Protein AF-A0A1E8PKR7-F1 (afdb_monomer)

Mean predicted aligned error: 8.41 Å

pLDDT: mean 84.08, std 18.9, range [25.75, 97.81]

Nearest PDB structures (foldseek):
  1yqf-assembly1_C  TM=2.299E-01  e=1.344E+00  Leishmania major
  5t5f-assembly1_A  TM=3.262E-01  e=6.524E+00  Neisseria meningitidis
  2ypv-assembly1_A  TM=3.226E-01  e=6.903E+00  Neisseria meningitidis MC58

Structure (mmCIF, N/CA/C/O backbone):
data_AF-A0A1E8PKR7-F1
#
_entry.id   AF-A0A1E8PKR7-F1
#
loop_
_atom_site.group_PDB
_atom_site.id
_atom_site.type_symbol
_atom_site.label_atom_id
_atom_site.label_alt_id
_atom_site.label_comp_id
_atom_site.label_asym_id
_atom_site.label_entity_id
_atom_site.label_seq_id
_atom_site.pdbx_PDB_ins_code
_atom_site.Cartn_x
_atom_site.Cartn_y
_atom_site.Cartn_z
_atom_site.occupancy
_atom_site.B_iso_or_equiv
_atom_site.auth_seq_id
_atom_site.auth_comp_id
_atom_site.auth_asym_id
_atom_site.auth_atom_id
_atom_site.pdbx_PDB_model_num
ATOM 1 N N . MET A 1 1 ? -22.216 -18.575 -2.509 1.00 33.34 1 MET A N 1
ATOM 2 C CA . MET A 1 1 ? -21.641 -17.337 -3.081 1.00 33.34 1 MET A CA 1
ATOM 3 C C . MET A 1 1 ? -22.531 -16.177 -2.663 1.00 33.34 1 MET A C 1
ATOM 5 O O . MET A 1 1 ? -23.640 -16.080 -3.161 1.00 33.34 1 MET A O 1
ATOM 9 N N . GLN A 1 2 ? -22.113 -15.391 -1.672 1.00 25.75 2 GLN A N 1
ATOM 10 C CA . GLN A 1 2 ? -22.867 -14.235 -1.169 1.00 25.75 2 GLN A CA 1
ATOM 11 C C . GLN A 1 2 ? -22.397 -12.970 -1.914 1.00 25.75 2 GLN A C 1
ATOM 13 O O . GLN A 1 2 ? -21.185 -12.808 -2.089 1.00 25.75 2 GLN A O 1
ATOM 18 N N . PRO A 1 3 ? -23.307 -12.106 -2.397 1.00 26.73 3 PRO A N 1
ATOM 19 C CA . PRO A 1 3 ? -22.949 -10.928 -3.177 1.00 26.73 3 PRO A CA 1
ATOM 20 C C . PRO A 1 3 ? -22.400 -9.807 -2.280 1.00 26.73 3 PRO A C 1
ATOM 22 O O . PRO A 1 3 ? -22.956 -9.485 -1.235 1.00 26.73 3 PRO A O 1
ATOM 25 N N . PHE A 1 4 ? -21.288 -9.212 -2.714 1.00 30.20 4 PHE A N 1
ATOM 26 C CA . PHE A 1 4 ? -20.629 -8.063 -2.093 1.00 30.20 4 PHE A CA 1
ATOM 27 C C . PHE A 1 4 ? -21.479 -6.796 -2.296 1.00 30.20 4 PHE A C 1
ATOM 29 O O . PHE A 1 4 ? -21.563 -6.276 -3.408 1.00 30.20 4 PHE A O 1
ATOM 36 N N . THR A 1 5 ? -22.080 -6.262 -1.236 1.00 25.88 5 THR A N 1
ATOM 37 C CA . THR A 1 5 ? -22.678 -4.919 -1.241 1.00 25.88 5 THR A CA 1
ATOM 38 C C . THR A 1 5 ? -21.630 -3.891 -0.820 1.00 25.88 5 THR A C 1
ATOM 40 O O . THR A 1 5 ? -21.142 -3.881 0.308 1.00 25.88 5 THR A O 1
ATOM 43 N N . ALA A 1 6 ? -21.245 -3.034 -1.766 1.00 31.31 6 ALA A N 1
ATOM 44 C CA . ALA A 1 6 ? -20.288 -1.957 -1.562 1.00 31.31 6 ALA A CA 1
ATOM 45 C C . ALA A 1 6 ? -21.020 -0.655 -1.202 1.00 31.31 6 ALA A C 1
ATOM 47 O O . ALA A 1 6 ? -21.762 -0.109 -2.015 1.00 31.31 6 ALA A O 1
ATOM 48 N N . THR A 1 7 ? -20.752 -0.118 -0.015 1.00 34.28 7 THR A N 1
ATOM 49 C CA . THR A 1 7 ? -21.071 1.272 0.338 1.00 34.28 7 THR A CA 1
ATOM 50 C C . THR A 1 7 ? -19.807 1.900 0.905 1.00 34.28 7 THR A C 1
ATOM 52 O O . THR A 1 7 ? -19.216 1.378 1.851 1.00 34.28 7 THR A O 1
ATOM 55 N N . GLY A 1 8 ? -19.343 2.986 0.293 1.00 32.03 8 GLY A N 1
ATOM 56 C CA . GLY A 1 8 ? -18.110 3.649 0.697 1.00 32.03 8 GLY A CA 1
ATOM 57 C C . GLY A 1 8 ? -17.881 4.944 -0.064 1.00 32.03 8 GLY A C 1
ATOM 58 O O . GLY A 1 8 ? -17.091 4.970 -1.006 1.00 32.03 8 GLY A O 1
ATOM 59 N N . ASP A 1 9 ? -18.548 6.004 0.385 1.00 40.34 9 ASP A N 1
ATOM 60 C CA . ASP A 1 9 ? -18.149 7.381 0.112 1.00 40.34 9 ASP A CA 1
ATOM 61 C C . ASP A 1 9 ? -16.935 7.745 0.974 1.00 40.34 9 ASP A C 1
ATOM 63 O O . ASP A 1 9 ? -16.994 7.740 2.205 1.00 40.34 9 ASP A O 1
ATOM 67 N N . ASN A 1 10 ? -15.818 8.058 0.316 1.00 39.50 10 ASN A N 1
ATOM 68 C CA . ASN A 1 10 ? -14.973 9.196 0.678 1.00 39.50 10 ASN A CA 1
ATOM 69 C C . ASN A 1 10 ? -13.925 9.427 -0.415 1.00 39.50 10 ASN A C 1
ATOM 71 O O . ASN A 1 10 ? -13.000 8.634 -0.612 1.00 39.50 10 ASN A O 1
ATOM 75 N N . ALA A 1 11 ? -14.107 10.530 -1.138 1.00 34.47 11 ALA A N 1
ATOM 76 C CA . ALA A 1 11 ? -13.222 10.993 -2.188 1.00 34.47 11 ALA A CA 1
ATOM 77 C C . ALA A 1 11 ? -11.815 11.267 -1.635 1.00 34.47 11 ALA A C 1
ATOM 79 O O . ALA A 1 11 ? -11.635 11.914 -0.602 1.00 34.47 11 ALA A O 1
ATOM 80 N N . ALA A 1 12 ? -10.802 10.785 -2.354 1.00 35.84 12 ALA A N 1
ATOM 81 C CA . ALA A 1 12 ? -9.417 11.155 -2.115 1.00 35.84 12 ALA A CA 1
ATOM 82 C C . ALA A 1 12 ? -9.283 12.688 -2.171 1.00 35.84 12 ALA A C 1
ATOM 84 O O . ALA A 1 12 ? -9.615 13.304 -3.183 1.00 35.84 12 ALA A O 1
ATOM 85 N N . GLN A 1 13 ? -8.804 13.309 -1.088 1.00 35.44 13 GLN A N 1
ATOM 86 C CA . GLN A 1 13 ? -8.538 14.749 -1.042 1.00 35.44 13 GLN A CA 1
ATOM 87 C C . GLN A 1 13 ? -7.563 15.146 -2.163 1.00 35.44 13 GLN A C 1
ATOM 89 O O . GLN A 1 13 ? -6.369 14.833 -2.116 1.00 35.44 13 GLN A O 1
ATOM 94 N N . GLN A 1 14 ? -8.085 15.845 -3.172 1.00 34.81 14 GLN A N 1
ATOM 95 C CA . GLN A 1 14 ? -7.311 16.439 -4.257 1.00 34.81 14 GLN A CA 1
ATOM 96 C C . GLN A 1 14 ? -6.441 17.588 -3.724 1.00 34.81 14 GLN A C 1
ATOM 98 O O . GLN A 1 14 ? -6.867 18.398 -2.903 1.00 34.81 14 GLN A O 1
ATOM 103 N N . GLN A 1 15 ? -5.187 17.645 -4.177 1.00 48.56 15 GLN A N 1
ATOM 104 C CA . GLN A 1 15 ? -4.204 18.645 -3.744 1.00 48.56 15 GLN A CA 1
ATOM 105 C C . GLN A 1 15 ? -4.252 19.923 -4.594 1.00 48.56 15 GLN A C 1
ATOM 107 O O . GLN A 1 15 ? -4.511 19.838 -5.794 1.00 48.56 15 GLN A O 1
ATOM 112 N N . PRO A 1 16 ? -3.897 21.090 -4.020 1.00 40.38 16 PRO A N 1
ATOM 113 C CA . PRO A 1 16 ? -3.880 22.360 -4.740 1.00 40.38 16 PRO A CA 1
ATOM 114 C C . PRO A 1 16 ? -2.827 22.381 -5.863 1.00 40.38 16 PRO A C 1
ATOM 116 O O . PRO A 1 16 ? -1.684 21.941 -5.686 1.00 40.38 16 PRO A O 1
ATOM 119 N N . ALA A 1 17 ? -3.206 22.958 -7.007 1.00 42.84 17 ALA A N 1
ATOM 120 C CA . ALA A 1 17 ? -2.449 22.966 -8.262 1.00 42.84 17 ALA A CA 1
ATOM 121 C C . ALA A 1 17 ? -0.997 23.479 -8.134 1.00 42.84 17 ALA A C 1
ATOM 123 O O . ALA A 1 17 ? -0.097 22.974 -8.804 1.00 42.84 17 ALA A O 1
ATOM 124 N N . LEU A 1 18 ? -0.713 24.434 -7.240 1.00 42.69 18 LEU A N 1
ATOM 125 C CA . LEU A 1 18 ? 0.620 25.042 -7.097 1.00 42.69 18 LEU A CA 1
ATOM 126 C C . LEU A 1 18 ? 1.711 24.037 -6.671 1.00 42.69 18 LEU A C 1
ATOM 128 O O . LEU A 1 18 ? 2.844 24.095 -7.151 1.00 42.69 18 LEU A O 1
ATOM 132 N N . ARG A 1 19 ? 1.375 23.059 -5.813 1.00 52.94 19 ARG A N 1
ATOM 133 C CA . ARG A 1 19 ? 2.329 22.016 -5.383 1.00 52.94 19 ARG A CA 1
ATOM 134 C C . ARG A 1 19 ? 2.629 21.016 -6.503 1.00 52.94 19 ARG A C 1
ATOM 136 O O . ARG A 1 19 ? 3.751 20.521 -6.589 1.00 52.94 19 ARG A O 1
ATOM 143 N N . GLN A 1 20 ? 1.667 20.762 -7.391 1.00 53.91 20 GLN A N 1
ATOM 144 C CA . GLN A 1 20 ? 1.817 19.839 -8.521 1.00 53.91 20 GLN A CA 1
ATOM 145 C C . GLN A 1 20 ? 2.846 20.346 -9.549 1.00 53.91 20 GLN A C 1
ATOM 147 O O . GLN A 1 20 ? 3.635 19.558 -10.074 1.00 53.91 20 GLN A O 1
ATOM 152 N N . HIS A 1 21 ? 2.919 21.664 -9.769 1.00 56.84 21 HIS A N 1
ATOM 153 C CA . HIS A 1 21 ? 3.870 22.286 -10.700 1.00 56.84 21 HIS A CA 1
ATOM 154 C C . HIS A 1 21 ? 5.336 22.109 -10.266 1.00 56.84 21 HIS A C 1
ATOM 156 O O . HIS A 1 21 ? 6.176 21.697 -11.068 1.00 56.84 21 HIS A O 1
ATOM 162 N N . GLY A 1 22 ? 5.650 22.303 -8.980 1.00 61.50 22 GLY A N 1
ATOM 163 C CA . GLY A 1 22 ? 7.005 22.077 -8.453 1.00 61.50 22 GLY A CA 1
ATOM 164 C C . GLY A 1 22 ? 7.457 20.610 -8.528 1.00 61.50 22 GLY A C 1
ATOM 165 O O . GLY A 1 22 ? 8.645 20.323 -8.702 1.00 61.50 22 GLY A O 1
ATOM 166 N N . HIS A 1 23 ? 6.517 19.662 -8.440 1.00 63.19 23 HIS A N 1
ATOM 167 C CA . HIS A 1 23 ? 6.797 18.237 -8.629 1.00 63.19 23 HIS A CA 1
ATOM 168 C C . HIS A 1 23 ? 7.109 17.890 -10.087 1.00 63.19 23 HIS A C 1
ATOM 170 O O . HIS A 1 23 ? 8.042 17.125 -10.332 1.00 63.19 23 HIS A O 1
ATOM 176 N N . ARG A 1 24 ? 6.393 18.494 -11.042 1.00 66.75 24 ARG A N 1
ATOM 177 C CA . ARG A 1 24 ? 6.622 18.314 -12.483 1.00 66.75 24 ARG A CA 1
ATOM 178 C C . ARG A 1 24 ? 7.964 18.885 -12.943 1.00 66.75 24 ARG A C 1
ATOM 180 O O . ARG A 1 24 ? 8.668 18.224 -13.695 1.00 66.75 24 ARG A O 1
ATOM 187 N N . LEU A 1 25 ? 8.371 20.043 -12.423 1.00 67.69 25 LEU A N 1
ATOM 188 C CA . LEU A 1 25 ? 9.688 20.629 -12.710 1.00 67.69 25 LEU A CA 1
ATOM 189 C C . LEU A 1 25 ? 10.835 19.735 -12.219 1.00 67.69 25 LEU A C 1
ATOM 191 O O . LEU A 1 25 ? 11.758 19.430 -12.969 1.00 67.69 25 LEU A O 1
ATOM 195 N N . LYS A 1 26 ? 10.753 19.234 -10.980 1.00 68.62 26 LYS A N 1
ATOM 196 C CA . LYS A 1 26 ? 11.751 18.288 -10.445 1.00 68.62 26 LYS A CA 1
ATOM 197 C C . LYS A 1 26 ? 11.761 16.962 -11.203 1.00 68.62 26 LYS A C 1
ATOM 199 O O . LYS A 1 26 ? 12.821 16.367 -11.369 1.00 68.62 26 LYS A O 1
ATOM 204 N N . ALA A 1 27 ? 10.598 16.506 -11.664 1.00 68.38 27 ALA A N 1
ATOM 205 C CA . ALA A 1 27 ? 10.483 15.330 -12.514 1.00 68.38 27 ALA A CA 1
ATOM 206 C C . ALA A 1 27 ? 11.158 15.535 -13.877 1.00 68.38 27 ALA A C 1
ATOM 208 O O . ALA A 1 27 ? 11.894 14.658 -14.319 1.00 68.38 27 ALA A O 1
ATOM 209 N N . ALA A 1 28 ? 10.949 16.693 -14.507 1.00 73.00 28 ALA A N 1
ATOM 210 C CA . ALA A 1 28 ? 11.567 17.051 -15.779 1.00 73.00 28 ALA A CA 1
ATOM 211 C C . ALA A 1 28 ? 13.095 17.164 -15.656 1.00 73.00 28 ALA A C 1
ATOM 213 O O . ALA A 1 28 ? 13.819 16.576 -16.453 1.00 73.00 28 ALA A O 1
ATOM 214 N N . LEU A 1 29 ? 13.594 17.819 -14.604 1.00 74.50 29 LEU A N 1
ATOM 215 C CA . LEU A 1 29 ? 15.031 17.881 -14.319 1.00 74.50 29 LEU A CA 1
ATOM 216 C C . LEU A 1 29 ? 15.615 16.489 -14.045 1.00 74.50 29 LEU A C 1
ATOM 218 O O . LEU A 1 29 ? 16.649 16.128 -14.597 1.00 74.50 29 LEU A O 1
ATOM 222 N N . GLY A 1 30 ? 14.925 15.664 -13.253 1.00 75.31 30 GLY A N 1
ATOM 223 C CA . GLY A 1 30 ? 15.333 14.280 -13.012 1.00 75.31 30 GLY A CA 1
ATOM 224 C C . GLY A 1 30 ? 15.395 13.444 -14.293 1.00 75.31 30 GLY A C 1
ATOM 225 O O . GLY A 1 30 ? 16.321 12.658 -14.466 1.0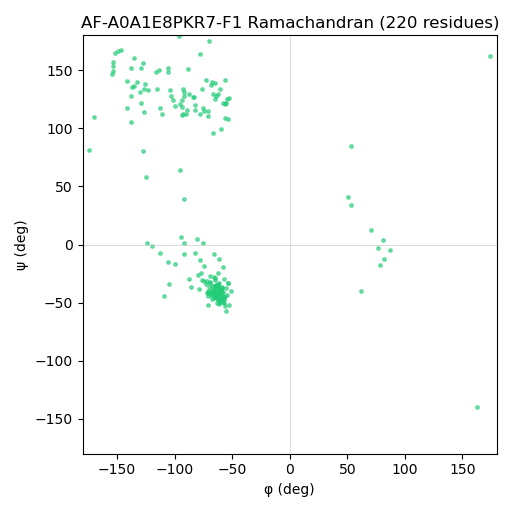0 75.31 30 GLY A O 1
ATOM 226 N N . ALA A 1 31 ? 14.457 13.654 -15.219 1.00 74.12 31 ALA A N 1
ATOM 227 C CA . ALA A 1 31 ? 14.425 12.984 -16.515 1.00 74.12 31 ALA A CA 1
ATOM 228 C C . ALA A 1 31 ? 15.612 13.348 -17.425 1.00 74.12 31 ALA A C 1
ATOM 230 O O . ALA A 1 31 ? 16.006 12.512 -18.237 1.00 74.12 31 ALA A O 1
ATOM 231 N N . LEU A 1 32 ? 16.170 14.555 -17.287 1.00 79.94 32 LEU A N 1
ATOM 232 C CA . LEU A 1 32 ? 17.377 14.986 -18.001 1.00 79.94 32 LEU A CA 1
ATOM 233 C C . LEU A 1 32 ? 18.652 14.418 -17.363 1.00 79.94 32 LEU A C 1
ATOM 235 O O . LEU A 1 32 ? 19.562 14.014 -18.077 1.00 79.94 32 LEU A O 1
ATOM 239 N N . VAL A 1 33 ? 18.702 14.343 -16.028 1.00 86.81 33 VAL A N 1
ATOM 240 C CA . VAL A 1 33 ? 19.872 13.841 -15.281 1.00 86.81 33 VAL A CA 1
ATOM 241 C C . VAL A 1 33 ? 19.984 12.310 -15.328 1.00 86.81 33 VAL A C 1
ATOM 243 O O . VAL A 1 33 ? 21.086 11.770 -15.288 1.00 86.81 33 VAL A O 1
ATOM 246 N N . PHE A 1 34 ? 18.860 11.592 -15.428 1.00 88.75 34 PHE A N 1
ATOM 247 C CA . PHE A 1 34 ? 18.815 10.123 -15.376 1.00 88.75 34 PHE A CA 1
ATOM 248 C C . PHE A 1 34 ? 18.130 9.493 -16.609 1.00 88.75 34 PHE A C 1
ATOM 250 O O . PHE A 1 34 ? 17.150 8.752 -16.457 1.00 88.75 34 PHE A O 1
ATOM 257 N N . PRO A 1 35 ? 18.613 9.741 -17.843 1.00 89.75 35 PRO A N 1
ATOM 258 C CA . PRO A 1 35 ? 17.939 9.303 -19.069 1.00 89.75 35 PRO A CA 1
ATOM 259 C C . PRO A 1 35 ? 17.879 7.774 -19.208 1.00 89.75 35 PRO A C 1
ATOM 261 O O . PRO A 1 35 ? 16.870 7.229 -19.653 1.00 89.75 35 PRO A O 1
ATOM 264 N N . VAL A 1 36 ? 18.915 7.055 -18.760 1.00 91.94 36 VAL A N 1
ATOM 265 C CA . VAL A 1 36 ? 18.940 5.582 -18.802 1.00 91.94 36 VAL A CA 1
ATOM 266 C C . VAL A 1 36 ? 17.901 4.991 -17.849 1.00 91.94 36 VAL A C 1
ATOM 268 O O . VAL A 1 36 ? 17.139 4.099 -18.223 1.00 91.94 36 VAL A O 1
ATOM 271 N N . GLN A 1 37 ? 17.840 5.486 -16.609 1.00 93.12 37 GLN A N 1
ATOM 272 C CA . GLN A 1 37 ? 16.884 5.002 -15.610 1.00 93.12 37 GLN A CA 1
ATOM 273 C C . GLN A 1 37 ? 15.454 5.374 -16.001 1.00 93.12 37 GLN A C 1
ATOM 275 O O . GLN A 1 37 ? 14.551 4.558 -15.825 1.00 93.12 37 GLN A O 1
ATOM 280 N N . ARG A 1 38 ? 15.262 6.554 -16.602 1.00 91.75 38 ARG A N 1
ATOM 281 C CA . ARG A 1 38 ? 14.002 6.951 -17.229 1.00 91.75 38 ARG A CA 1
ATOM 282 C C . ARG A 1 38 ? 13.558 5.938 -18.273 1.00 91.75 38 ARG A C 1
ATOM 284 O O . ARG A 1 38 ? 12.456 5.414 -18.155 1.00 91.75 38 ARG A O 1
ATOM 291 N N . ALA A 1 39 ? 14.400 5.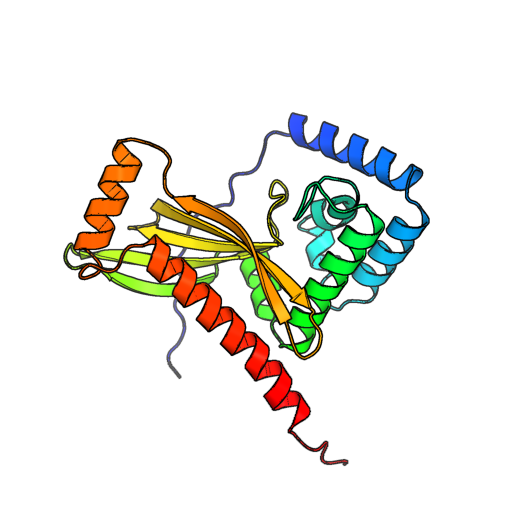671 -19.271 1.00 92.50 39 ALA A N 1
ATOM 292 C CA . ALA A 1 39 ? 14.063 4.783 -20.378 1.00 92.50 39 ALA A CA 1
ATOM 293 C C . ALA A 1 39 ? 13.717 3.378 -19.870 1.00 92.50 39 ALA A C 1
ATOM 295 O O . ALA A 1 39 ? 12.681 2.829 -20.231 1.00 92.50 39 ALA A O 1
ATOM 296 N N . ARG A 1 40 ? 14.520 2.833 -18.945 1.00 94.94 40 ARG A N 1
ATOM 297 C CA . ARG A 1 40 ? 14.254 1.529 -18.313 1.00 94.94 40 ARG A CA 1
ATOM 298 C C . ARG A 1 40 ? 12.933 1.501 -17.548 1.00 94.94 40 ARG A C 1
ATOM 300 O O . ARG A 1 40 ? 12.191 0.527 -17.645 1.00 94.94 40 ARG A O 1
ATOM 307 N N . TRP A 1 41 ? 12.637 2.551 -16.787 1.00 95.50 41 TRP A N 1
ATOM 308 C CA . TRP A 1 41 ? 11.402 2.632 -16.013 1.00 95.50 41 TRP A CA 1
ATOM 309 C C . TRP A 1 41 ? 10.168 2.793 -16.905 1.00 95.50 41 TRP A C 1
ATOM 311 O O . TRP A 1 41 ? 9.174 2.101 -16.706 1.00 95.50 41 TRP A O 1
ATOM 321 N N . GLN A 1 42 ? 10.247 3.638 -17.932 1.00 94.44 42 GLN A N 1
ATOM 322 C CA . GLN A 1 42 ? 9.174 3.814 -18.910 1.00 94.44 42 GLN A CA 1
ATOM 323 C C . GLN A 1 42 ? 8.928 2.540 -19.722 1.00 94.44 42 GLN A C 1
ATOM 325 O O . GLN A 1 42 ? 7.776 2.141 -19.870 1.00 94.44 42 GLN A O 1
ATOM 330 N N . ALA A 1 43 ? 9.987 1.861 -20.172 1.00 96.50 43 ALA A N 1
ATOM 331 C CA . ALA A 1 43 ? 9.876 0.571 -20.848 1.00 96.50 43 A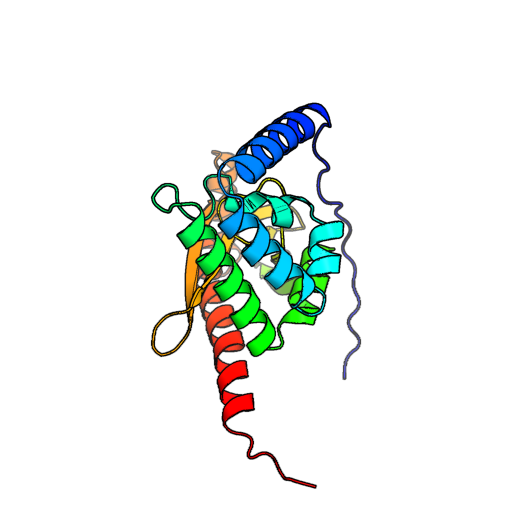LA A CA 1
ATOM 332 C C . ALA A 1 43 ? 9.219 -0.484 -19.945 1.00 96.50 43 ALA A C 1
ATOM 334 O O . ALA A 1 43 ? 8.357 -1.232 -20.396 1.00 96.50 43 ALA A O 1
ATOM 335 N N . PHE A 1 44 ? 9.564 -0.511 -18.652 1.00 97.56 44 PHE A N 1
ATOM 336 C CA . PHE A 1 44 ? 8.913 -1.403 -17.694 1.00 97.56 44 PHE A CA 1
ATOM 337 C C . PHE A 1 44 ? 7.425 -1.079 -17.504 1.00 97.56 44 PHE A C 1
ATOM 339 O O . PHE A 1 44 ? 6.609 -1.997 -17.519 1.00 97.56 44 PHE A O 1
ATOM 346 N N . ILE A 1 45 ? 7.058 0.198 -17.353 1.00 96.62 45 ILE A N 1
ATOM 347 C CA . ILE A 1 45 ? 5.652 0.616 -17.246 1.00 96.62 45 ILE A CA 1
ATOM 348 C C . ILE A 1 45 ? 4.869 0.212 -18.497 1.00 96.62 45 ILE A C 1
ATOM 350 O O . ILE A 1 45 ? 3.786 -0.355 -18.375 1.00 96.62 45 ILE A O 1
ATOM 354 N N . ALA A 1 46 ? 5.416 0.485 -19.683 1.00 96.62 46 ALA A N 1
ATOM 355 C CA . ALA A 1 46 ? 4.775 0.165 -20.954 1.00 96.62 46 ALA A CA 1
ATOM 356 C C . ALA A 1 46 ? 4.633 -1.351 -21.168 1.00 96.62 46 ALA A C 1
ATOM 358 O O . ALA A 1 46 ? 3.610 -1.805 -21.669 1.00 96.62 46 ALA A O 1
ATOM 359 N N . GLY A 1 47 ? 5.633 -2.134 -20.752 1.00 96.81 47 GLY A N 1
ATOM 360 C CA . GLY A 1 47 ? 5.636 -3.592 -20.880 1.00 96.81 47 GLY A CA 1
ATOM 361 C C . GLY A 1 47 ? 4.876 -4.345 -19.782 1.00 96.81 47 GLY A C 1
ATOM 362 O O . GLY A 1 47 ? 4.734 -5.560 -19.882 1.00 96.81 47 GLY A O 1
ATOM 363 N N . THR A 1 48 ? 4.400 -3.671 -18.729 1.00 97.38 48 THR A N 1
ATOM 364 C CA . THR A 1 48 ? 3.686 -4.321 -17.617 1.00 97.38 48 THR A CA 1
ATOM 365 C C . THR A 1 48 ? 2.170 -4.143 -17.779 1.00 97.38 48 THR A C 1
ATOM 367 O O . THR A 1 48 ? 1.689 -3.005 -17.756 1.00 97.38 48 THR A O 1
ATOM 370 N N . PRO A 1 49 ? 1.381 -5.231 -17.895 1.00 96.25 49 PRO A N 1
ATOM 371 C CA . PRO A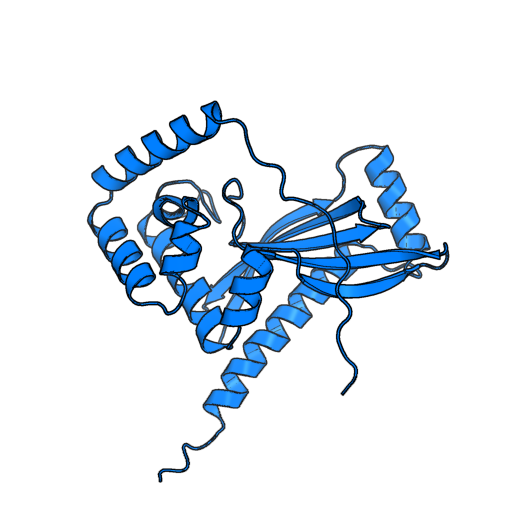 1 49 ? -0.059 -5.147 -18.144 1.00 96.25 49 PRO A CA 1
ATOM 372 C C . PRO A 1 49 ? -0.794 -4.276 -17.120 1.00 96.25 49 PRO A C 1
ATOM 374 O O . PRO A 1 49 ? -0.697 -4.522 -15.924 1.00 96.25 49 PRO A O 1
ATOM 377 N N . GLY A 1 50 ? -1.537 -3.265 -17.574 1.00 95.31 50 GLY A N 1
ATOM 378 C CA . GLY A 1 50 ? -2.308 -2.358 -16.707 1.00 95.31 50 GLY A CA 1
ATOM 379 C C . GLY A 1 50 ? -1.493 -1.267 -15.997 1.00 95.31 50 GLY A C 1
ATOM 380 O O . GLY A 1 50 ? -2.060 -0.248 -15.601 1.00 95.31 50 GLY A O 1
ATOM 381 N N . LEU A 1 51 ? -0.164 -1.397 -15.898 1.00 96.38 51 LEU A N 1
ATOM 382 C CA . LEU A 1 51 ? 0.670 -0.416 -15.193 1.00 96.38 51 LEU A CA 1
ATOM 383 C C . LEU A 1 51 ? 0.737 0.929 -15.929 1.00 96.38 51 LEU A C 1
ATOM 385 O O . LEU A 1 51 ? 0.768 1.976 -15.286 1.00 96.38 51 LEU A O 1
ATOM 389 N N . ALA A 1 52 ? 0.683 0.925 -17.263 1.00 95.94 52 ALA A N 1
ATOM 390 C CA . ALA A 1 52 ? 0.574 2.152 -18.051 1.00 95.94 52 ALA A CA 1
ATOM 391 C C . ALA A 1 52 ? -0.715 2.934 -17.738 1.00 95.94 52 ALA A C 1
ATOM 393 O O . ALA A 1 52 ? -0.664 4.149 -17.560 1.00 95.94 52 ALA A O 1
ATOM 394 N N . ALA A 1 53 ? -1.853 2.246 -17.595 1.00 95.62 53 ALA A N 1
ATOM 395 C CA . ALA A 1 53 ? -3.121 2.878 -17.222 1.00 95.62 53 ALA A CA 1
ATOM 396 C C . ALA A 1 53 ? -3.075 3.434 -15.788 1.00 95.62 53 ALA A C 1
ATOM 398 O O . ALA A 1 53 ? -3.533 4.549 -15.536 1.00 95.62 53 ALA A O 1
ATOM 399 N N . LEU A 1 54 ? -2.453 2.703 -14.857 1.00 96.06 54 LEU A N 1
ATOM 400 C CA . LEU A 1 54 ? -2.195 3.202 -13.505 1.00 96.06 54 LEU A CA 1
ATOM 401 C C . LEU A 1 54 ? -1.305 4.449 -13.512 1.00 96.06 54 LEU A C 1
ATOM 403 O O . LEU A 1 54 ? -1.590 5.391 -12.783 1.00 96.06 54 LEU A O 1
ATOM 407 N N . ALA A 1 55 ? -0.266 4.492 -14.348 1.00 93.88 55 ALA A N 1
ATOM 408 C CA . ALA A 1 55 ? 0.616 5.652 -14.467 1.00 93.88 55 ALA A CA 1
ATOM 409 C C . ALA A 1 55 ? -0.061 6.872 -15.111 1.00 93.88 55 ALA A C 1
ATOM 411 O O . ALA A 1 55 ? 0.323 8.001 -14.813 1.00 93.88 55 ALA A O 1
ATOM 412 N N . GLN A 1 56 ? -1.070 6.667 -15.961 1.00 92.06 56 GLN A N 1
ATOM 413 C CA . GLN A 1 56 ? -1.902 7.757 -16.477 1.00 92.06 56 GLN A CA 1
ATOM 414 C C . GLN A 1 56 ? -2.810 8.332 -15.386 1.00 92.06 56 GLN A C 1
ATOM 416 O O . GLN A 1 56 ? -2.893 9.549 -15.243 1.00 92.06 56 GLN A O 1
ATOM 421 N N . ALA A 1 57 ? -3.446 7.466 -14.591 1.00 91.38 57 ALA A N 1
ATOM 422 C CA . ALA A 1 57 ? -4.297 7.881 -13.475 1.00 91.38 57 ALA A CA 1
ATOM 423 C C . ALA A 1 57 ? -3.498 8.507 -12.317 1.00 91.38 57 ALA A C 1
ATOM 425 O O . ALA A 1 57 ? -3.983 9.424 -11.662 1.00 91.38 57 ALA A O 1
ATOM 426 N N . HIS A 1 58 ? -2.266 8.035 -12.102 1.00 91.38 58 HIS A N 1
ATOM 427 C CA . HIS A 1 58 ? -1.358 8.465 -11.037 1.00 91.38 58 HIS A CA 1
ATOM 428 C C . HIS A 1 58 ? 0.008 8.861 -11.609 1.00 91.38 58 HIS A C 1
ATOM 430 O O . HIS A 1 58 ? 0.970 8.076 -11.556 1.00 91.38 58 HIS A O 1
ATOM 436 N N . PRO A 1 59 ? 0.138 10.088 -12.150 1.00 89.50 59 PRO A N 1
ATOM 437 C CA . PRO A 1 59 ? 1.346 10.535 -12.841 1.00 89.50 59 PRO A CA 1
ATOM 438 C C . PRO A 1 59 ? 2.617 10.484 -11.990 1.00 89.50 59 PRO A C 1
ATOM 440 O O . PRO A 1 59 ? 3.719 10.462 -12.544 1.00 89.50 59 PRO A O 1
ATOM 443 N N . SER A 1 60 ? 2.504 10.430 -10.654 1.00 88.31 60 SER A N 1
ATOM 444 C CA . SER A 1 60 ? 3.668 10.251 -9.782 1.00 88.31 60 SER A CA 1
ATOM 445 C C . SER A 1 60 ? 4.472 9.000 -10.079 1.00 88.31 60 SER A C 1
ATOM 447 O O . SER A 1 60 ? 5.693 9.031 -9.905 1.00 88.31 60 SER A O 1
ATOM 449 N N . LEU A 1 61 ? 3.842 7.933 -10.575 1.00 91.31 61 LEU A N 1
ATOM 450 C CA . LEU A 1 61 ? 4.548 6.717 -10.963 1.00 91.31 61 LEU A CA 1
ATOM 451 C C . LEU A 1 61 ? 5.653 7.009 -11.972 1.00 91.31 61 LEU A C 1
ATOM 453 O O . LEU A 1 61 ? 6.742 6.461 -11.840 1.00 91.31 61 LEU A O 1
ATOM 457 N N . LEU A 1 62 ? 5.440 7.943 -12.901 1.00 89.94 62 LEU A N 1
ATOM 458 C CA . LEU A 1 62 ? 6.419 8.292 -13.933 1.00 89.94 62 LEU A CA 1
ATOM 459 C C . LEU A 1 62 ? 7.693 8.935 -13.365 1.00 89.94 62 LEU A C 1
ATOM 461 O O . LEU A 1 62 ? 8.761 8.809 -13.962 1.00 89.94 62 LEU A O 1
ATOM 465 N N . TYR A 1 63 ? 7.599 9.615 -12.219 1.00 86.94 63 TYR A N 1
ATOM 466 C CA . TYR A 1 63 ? 8.696 10.414 -11.666 1.00 86.94 63 TYR A CA 1
ATOM 467 C C . TYR A 1 63 ? 9.126 10.051 -10.239 1.00 86.94 63 TYR A C 1
ATOM 469 O O . TYR A 1 63 ? 10.055 10.664 -9.700 1.00 86.94 63 TYR A O 1
ATOM 477 N N . LYS A 1 64 ? 8.517 9.035 -9.609 1.00 89.19 64 LYS A N 1
ATOM 478 C CA . LYS A 1 64 ? 8.922 8.510 -8.288 1.00 89.19 64 LYS A CA 1
ATOM 479 C C . LYS A 1 64 ? 10.404 8.125 -8.244 1.00 89.19 64 LYS A C 1
ATOM 481 O O . LYS A 1 64 ? 11.073 8.376 -7.240 1.00 89.19 64 LYS A O 1
ATOM 486 N N . ILE A 1 65 ? 10.954 7.645 -9.360 1.00 91.25 65 ILE A N 1
ATOM 487 C CA . ILE A 1 65 ? 12.377 7.313 -9.496 1.00 91.25 65 ILE A CA 1
ATOM 488 C C . ILE A 1 65 ? 13.323 8.519 -9.408 1.00 91.25 65 ILE A C 1
ATOM 490 O O . ILE A 1 65 ? 14.524 8.319 -9.257 1.00 91.25 65 ILE A O 1
ATOM 494 N N . TYR A 1 66 ? 12.847 9.770 -9.384 1.00 89.12 66 TYR A N 1
ATOM 495 C CA . TYR A 1 66 ? 13.706 10.965 -9.257 1.00 89.12 66 TYR A CA 1
ATOM 496 C C . TYR A 1 66 ? 13.665 11.637 -7.879 1.00 89.12 66 TYR A C 1
ATOM 498 O O . TYR A 1 66 ? 14.557 12.411 -7.550 1.00 89.12 66 TYR A O 1
ATOM 506 N N . ARG A 1 67 ? 12.679 11.316 -7.035 1.00 85.75 67 ARG A N 1
ATOM 507 C CA . ARG A 1 67 ? 12.546 11.872 -5.674 1.00 85.75 67 ARG A CA 1
ATOM 508 C C . ARG A 1 67 ? 12.931 10.853 -4.595 1.00 85.75 67 ARG A C 1
ATOM 510 O O . ARG A 1 67 ? 12.700 9.666 -4.807 1.00 85.75 67 ARG A O 1
ATOM 517 N N . PRO A 1 68 ? 13.420 11.279 -3.415 1.00 84.12 68 PRO A N 1
ATOM 518 C CA . PRO A 1 68 ? 13.630 10.371 -2.287 1.00 84.12 68 PRO A CA 1
ATOM 519 C C . PRO A 1 68 ? 12.334 9.603 -1.987 1.00 84.12 68 PRO A C 1
ATOM 521 O O . PRO A 1 68 ? 11.349 10.201 -1.548 1.00 84.12 68 PRO A O 1
ATOM 524 N N . TYR A 1 69 ? 12.330 8.315 -2.324 1.00 87.12 69 TYR A N 1
ATOM 525 C CA . TYR A 1 69 ? 11.183 7.412 -2.296 1.00 87.12 69 TYR A CA 1
ATOM 526 C C . TYR A 1 69 ? 11.644 6.082 -1.698 1.00 87.12 69 TYR A C 1
ATOM 528 O O . TYR A 1 69 ? 12.722 5.599 -2.051 1.00 87.12 69 TYR A O 1
ATOM 536 N N . ALA A 1 70 ? 10.841 5.522 -0.796 1.00 86.75 70 ALA A N 1
ATOM 537 C CA . ALA A 1 70 ? 11.088 4.362 0.062 1.00 86.75 70 ALA A CA 1
ATOM 538 C C . ALA A 1 70 ? 12.261 4.504 1.049 1.00 86.75 70 ALA A C 1
ATOM 540 O O . ALA A 1 70 ? 12.165 4.057 2.186 1.00 86.75 70 ALA A O 1
ATOM 541 N N . SER A 1 71 ? 13.373 5.113 0.640 1.00 86.56 71 SER A N 1
ATOM 542 C CA . SER A 1 71 ? 14.507 5.444 1.500 1.00 86.56 71 SER A CA 1
ATOM 543 C C . SER A 1 71 ? 15.277 6.636 0.929 1.00 86.56 71 SER A C 1
ATOM 545 O O . SER A 1 71 ? 15.373 6.818 -0.286 1.00 86.56 71 SER A O 1
ATOM 547 N N . ARG A 1 72 ? 15.842 7.462 1.817 1.00 86.38 72 ARG A N 1
ATOM 548 C CA . ARG A 1 72 ? 16.725 8.579 1.440 1.00 86.38 72 ARG A CA 1
ATOM 549 C C . ARG A 1 72 ? 18.142 8.117 1.087 1.00 86.38 72 ARG A C 1
ATOM 551 O O . ARG A 1 72 ? 18.886 8.892 0.503 1.00 86.38 72 ARG A O 1
ATOM 558 N N . HIS A 1 73 ? 18.488 6.873 1.415 1.00 89.38 73 HIS A N 1
ATOM 559 C CA . HIS A 1 73 ? 19.832 6.314 1.257 1.00 89.38 73 HIS A CA 1
ATOM 560 C C . HIS A 1 73 ? 20.048 5.596 -0.083 1.00 89.38 73 HIS A C 1
ATOM 562 O O . HIS A 1 73 ? 21.118 5.046 -0.310 1.00 89.38 73 HIS A O 1
ATOM 568 N N . ILE A 1 74 ? 19.045 5.570 -0.971 1.00 90.25 74 ILE A N 1
ATOM 569 C CA . ILE A 1 74 ? 19.126 4.863 -2.255 1.00 90.25 74 ILE A CA 1
ATOM 570 C C . ILE A 1 74 ? 19.047 5.815 -3.457 1.00 90.25 74 ILE A C 1
ATOM 572 O O . ILE A 1 74 ? 18.187 6.699 -3.549 1.00 90.25 74 ILE A O 1
ATOM 576 N N . GLY A 1 75 ? 19.951 5.601 -4.415 1.00 92.19 75 GLY A N 1
ATOM 577 C CA . GLY A 1 75 ? 20.022 6.354 -5.668 1.00 92.19 75 GLY A CA 1
ATOM 578 C C . GLY A 1 75 ? 18.865 6.064 -6.634 1.00 92.19 75 GLY A C 1
ATOM 579 O O . GLY A 1 75 ? 18.029 5.193 -6.395 1.00 92.19 75 GLY A O 1
ATOM 580 N N . CYS A 1 76 ? 18.813 6.800 -7.751 1.00 92.62 76 CYS A N 1
ATOM 581 C CA . CYS A 1 76 ? 17.766 6.660 -8.777 1.00 92.62 76 CYS A CA 1
ATOM 582 C C . CYS A 1 76 ? 17.676 5.231 -9.338 1.00 92.62 76 CYS A C 1
ATOM 584 O O . CYS A 1 76 ? 16.586 4.666 -9.395 1.00 92.62 76 CYS A O 1
ATOM 586 N N . ALA A 1 77 ? 18.818 4.618 -9.669 1.00 93.25 77 ALA A N 1
ATOM 587 C CA . ALA A 1 77 ? 18.865 3.255 -10.198 1.00 93.25 77 ALA A CA 1
ATOM 588 C C . ALA A 1 77 ? 18.290 2.225 -9.210 1.00 93.25 77 ALA A C 1
ATOM 590 O O . ALA A 1 77 ? 17.398 1.461 -9.567 1.00 93.25 77 ALA A O 1
ATOM 591 N N . ALA A 1 78 ? 18.722 2.264 -7.945 1.00 93.88 78 ALA A N 1
ATOM 592 C CA . ALA A 1 78 ? 18.206 1.376 -6.903 1.00 93.88 78 ALA A CA 1
ATOM 593 C C . ALA A 1 78 ? 16.705 1.594 -6.632 1.00 93.88 78 ALA A C 1
ATOM 595 O O . ALA A 1 78 ? 15.978 0.636 -6.382 1.00 93.88 78 ALA A O 1
ATOM 596 N N . ARG A 1 79 ? 16.213 2.839 -6.726 1.00 94.62 79 ARG A N 1
ATOM 597 C CA . ARG A 1 79 ? 14.774 3.141 -6.629 1.00 94.62 79 ARG A CA 1
ATOM 598 C C . ARG A 1 79 ? 13.977 2.560 -7.793 1.00 94.62 79 ARG A C 1
ATOM 600 O O . ARG A 1 79 ? 12.894 2.028 -7.561 1.00 94.62 79 ARG A O 1
ATOM 607 N N . ALA A 1 80 ? 14.500 2.640 -9.015 1.00 94.56 80 ALA A N 1
ATOM 608 C CA . ALA A 1 80 ? 13.865 2.031 -10.179 1.00 94.56 80 ALA A CA 1
ATOM 609 C C . ALA A 1 80 ? 13.784 0.504 -10.032 1.00 94.56 80 ALA A C 1
ATOM 611 O O . ALA A 1 80 ? 12.713 -0.061 -10.231 1.00 94.56 80 ALA A O 1
ATOM 612 N N . GLU A 1 81 ? 14.862 -0.158 -9.604 1.00 94.81 81 GLU A N 1
ATOM 613 C CA . GLU A 1 81 ? 14.844 -1.609 -9.364 1.00 94.81 81 GLU A CA 1
ATOM 614 C C . GLU A 1 81 ? 13.902 -2.009 -8.224 1.00 94.81 81 GLU A C 1
ATOM 616 O O . GLU A 1 81 ? 13.172 -2.989 -8.357 1.00 94.81 81 GLU A O 1
ATOM 621 N N . LEU A 1 82 ? 13.833 -1.223 -7.143 1.00 94.81 82 LEU A N 1
ATOM 622 C CA . LEU A 1 82 ? 12.881 -1.459 -6.055 1.00 94.81 82 LEU A CA 1
ATOM 623 C C . LEU A 1 82 ? 11.429 -1.424 -6.550 1.00 94.81 82 LEU A C 1
ATOM 625 O O . LEU A 1 82 ? 10.654 -2.326 -6.242 1.00 94.81 82 LEU A O 1
ATOM 629 N N . LEU A 1 83 ? 11.063 -0.404 -7.333 1.00 95.31 83 LEU A N 1
ATOM 630 C CA . LEU A 1 83 ? 9.716 -0.282 -7.898 1.00 95.31 83 LEU A CA 1
ATOM 631 C C . LEU A 1 83 ? 9.421 -1.394 -8.909 1.00 95.31 83 LEU A C 1
ATOM 633 O O . LEU A 1 83 ? 8.358 -2.007 -8.852 1.00 95.31 83 LEU A O 1
ATOM 637 N N . ARG A 1 84 ? 10.365 -1.706 -9.803 1.00 96.25 84 ARG A N 1
ATOM 638 C CA . ARG A 1 84 ? 10.224 -2.831 -10.737 1.00 96.25 84 ARG A CA 1
ATOM 639 C C . ARG A 1 84 ? 10.002 -4.146 -9.998 1.00 96.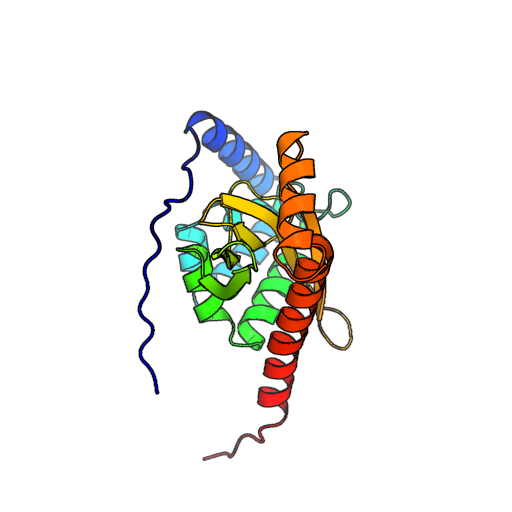25 84 ARG A C 1
ATOM 641 O O . ARG A 1 84 ? 9.117 -4.908 -10.370 1.00 96.25 84 ARG A O 1
ATOM 648 N N . GLY A 1 85 ? 10.783 -4.397 -8.951 1.00 95.38 85 GLY A N 1
ATOM 649 C CA . GLY A 1 85 ? 10.645 -5.566 -8.091 1.00 95.38 85 GLY A CA 1
ATOM 650 C C . GLY A 1 85 ? 9.279 -5.637 -7.409 1.00 95.38 85 GLY A C 1
ATOM 651 O O . GLY A 1 85 ? 8.631 -6.679 -7.456 1.00 95.38 85 GLY A O 1
ATOM 652 N N . HIS A 1 86 ? 8.812 -4.516 -6.857 1.00 96.00 86 HIS A N 1
ATOM 653 C CA . HIS A 1 86 ? 7.497 -4.398 -6.226 1.00 96.00 86 HIS A CA 1
ATOM 654 C C . HIS A 1 86 ? 6.349 -4.788 -7.167 1.00 96.00 86 HIS A C 1
ATOM 656 O O . HIS A 1 86 ? 5.535 -5.646 -6.825 1.00 96.00 86 HIS A O 1
ATOM 662 N N . TYR A 1 87 ? 6.294 -4.185 -8.359 1.00 96.62 87 TYR A N 1
ATOM 663 C CA . TYR A 1 87 ? 5.227 -4.461 -9.324 1.00 96.62 87 TYR A CA 1
ATOM 664 C C . TYR A 1 87 ? 5.339 -5.860 -9.932 1.00 96.62 87 TYR A C 1
ATOM 666 O O . TYR A 1 87 ? 4.318 -6.517 -10.112 1.00 96.62 87 TYR A O 1
ATOM 674 N N . ARG A 1 88 ? 6.558 -6.358 -10.190 1.00 95.62 88 ARG A N 1
ATOM 675 C CA . ARG A 1 88 ? 6.760 -7.747 -10.637 1.00 95.62 88 ARG A CA 1
ATOM 676 C C . ARG A 1 88 ? 6.198 -8.743 -9.634 1.00 95.62 88 ARG A C 1
ATOM 678 O O . ARG A 1 88 ? 5.423 -9.600 -10.039 1.00 95.62 88 ARG A O 1
ATOM 685 N N . PHE A 1 89 ? 6.536 -8.589 -8.354 1.00 95.12 89 PHE A N 1
ATOM 686 C CA . PHE A 1 89 ? 6.023 -9.452 -7.292 1.00 95.12 89 PHE A CA 1
ATOM 687 C C . PHE A 1 89 ? 4.491 -9.436 -7.250 1.00 95.12 89 PHE A C 1
ATOM 689 O O . PHE A 1 89 ? 3.865 -10.488 -7.294 1.00 95.12 89 PHE A O 1
ATOM 696 N N . LEU A 1 90 ? 3.879 -8.247 -7.238 1.00 95.25 90 LEU A N 1
ATOM 697 C CA . LEU A 1 90 ? 2.420 -8.119 -7.204 1.00 95.25 90 LEU A CA 1
ATOM 698 C C . LEU A 1 90 ? 1.744 -8.775 -8.414 1.00 95.25 90 LEU A C 1
ATOM 700 O O . LEU A 1 90 ? 0.707 -9.413 -8.263 1.00 95.25 90 LEU A O 1
ATOM 704 N N . TRP A 1 91 ? 2.321 -8.639 -9.609 1.00 94.94 91 TRP A N 1
ATOM 705 C CA . TRP A 1 91 ? 1.765 -9.251 -10.815 1.00 94.94 91 TRP A CA 1
ATOM 706 C C . TRP A 1 91 ? 1.933 -10.769 -10.808 1.00 94.94 91 TRP A C 1
ATOM 708 O O . TRP A 1 91 ? 0.993 -11.476 -11.158 1.00 94.94 91 TRP A O 1
ATOM 718 N N . GLN A 1 92 ? 3.088 -11.268 -10.367 1.00 92.94 92 GLN A N 1
ATOM 719 C CA . GLN A 1 92 ? 3.347 -12.702 -10.210 1.00 92.94 92 GLN A CA 1
ATOM 720 C C . GLN A 1 92 ? 2.425 -13.339 -9.164 1.00 92.94 92 GLN A C 1
ATOM 722 O O . GLN A 1 92 ? 1.961 -14.454 -9.361 1.00 92.94 92 GLN A O 1
ATOM 727 N N . ALA A 1 93 ? 2.095 -12.612 -8.095 1.00 92.69 93 ALA A N 1
ATOM 728 C CA . ALA A 1 93 ? 1.127 -13.031 -7.084 1.00 92.69 93 ALA A CA 1
ATOM 729 C C . ALA A 1 93 ? -0.343 -12.925 -7.547 1.00 92.69 93 ALA A C 1
ATOM 731 O O . ALA A 1 93 ? -1.252 -13.162 -6.756 1.00 92.69 93 ALA A O 1
ATOM 732 N N . GLY A 1 94 ? -0.611 -12.506 -8.791 1.00 94.12 94 GLY A N 1
ATOM 733 C CA . GLY A 1 94 ? -1.974 -12.306 -9.298 1.00 94.12 94 GLY A CA 1
ATOM 734 C C . GLY A 1 94 ? -2.704 -11.099 -8.693 1.00 94.12 94 GLY A C 1
ATOM 735 O O . GLY A 1 94 ? -3.905 -10.935 -8.891 1.00 94.12 94 GLY A O 1
ATOM 736 N N . ALA A 1 95 ? -2.002 -10.207 -7.989 1.00 95.50 95 ALA A N 1
ATOM 737 C CA . ALA A 1 95 ? -2.588 -9.085 -7.255 1.00 95.50 95 ALA A CA 1
ATOM 738 C C . ALA A 1 95 ? -2.936 -7.869 -8.131 1.00 95.50 95 ALA A C 1
ATOM 740 O O . ALA A 1 95 ? -3.364 -6.840 -7.607 1.00 95.50 95 ALA A O 1
ATOM 741 N N . ARG A 1 96 ? -2.778 -7.951 -9.459 1.00 95.50 96 ARG A N 1
ATOM 742 C CA . ARG A 1 96 ? -3.084 -6.840 -10.376 1.00 95.50 96 ARG A CA 1
ATOM 743 C C . ARG A 1 96 ? -4.506 -6.280 -10.180 1.00 95.50 96 ARG A C 1
ATOM 745 O O . ARG A 1 96 ? -4.604 -5.069 -9.989 1.00 95.50 96 ARG A O 1
ATOM 752 N N . PRO A 1 97 ? -5.594 -7.083 -10.184 1.00 95.94 97 PRO A N 1
ATOM 753 C CA . PRO A 1 97 ? -6.947 -6.546 -10.005 1.00 95.94 97 PRO A CA 1
ATOM 754 C C . PRO A 1 97 ? -7.122 -5.836 -8.658 1.00 95.94 97 PRO A C 1
ATOM 756 O O . PRO A 1 97 ? -7.755 -4.786 -8.582 1.00 95.94 97 PRO A O 1
ATOM 759 N N . LEU A 1 98 ? -6.497 -6.373 -7.606 1.00 95.88 98 LEU A N 1
ATOM 760 C CA . LEU A 1 98 ? -6.493 -5.780 -6.272 1.00 95.88 98 LEU A CA 1
ATOM 761 C C . LEU A 1 98 ? -5.791 -4.418 -6.272 1.00 95.88 98 LEU A C 1
ATOM 763 O O . LEU A 1 98 ? -6.342 -3.458 -5.740 1.00 95.88 98 LEU A O 1
ATOM 767 N N . VAL A 1 99 ? -4.619 -4.303 -6.904 1.00 96.69 99 VAL A N 1
ATOM 768 C CA . VAL A 1 99 ? -3.885 -3.032 -7.023 1.00 96.69 99 VAL A CA 1
ATOM 769 C C . VAL A 1 99 ? -4.679 -2.024 -7.850 1.00 96.69 99 VAL A C 1
ATOM 771 O O . VAL A 1 99 ? -4.823 -0.876 -7.440 1.00 96.69 99 VAL A O 1
ATOM 774 N N . GLU A 1 100 ? -5.238 -2.443 -8.986 1.00 96.00 100 GLU A N 1
ATOM 775 C CA . GLU A 1 100 ? -6.046 -1.581 -9.853 1.00 96.00 100 GLU A CA 1
ATOM 776 C C . GLU A 1 100 ? -7.319 -1.070 -9.165 1.00 96.00 100 GLU A C 1
ATOM 778 O O . GLU A 1 100 ? -7.728 0.074 -9.388 1.00 96.00 100 GLU A O 1
ATOM 783 N N . TYR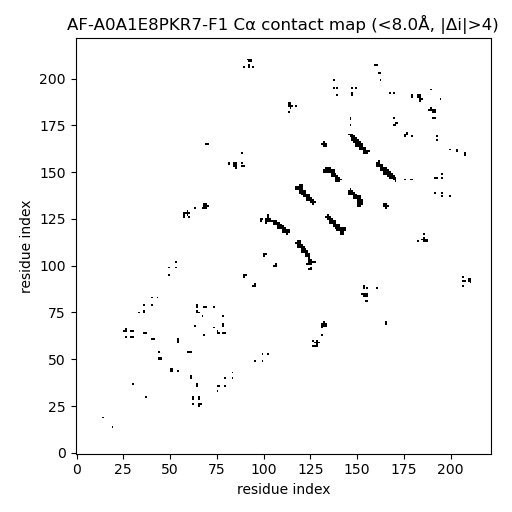 A 1 101 ? -7.944 -1.888 -8.319 1.00 96.62 101 TYR A N 1
ATOM 784 C CA . TYR A 1 101 ? -9.078 -1.473 -7.501 1.00 96.62 101 TYR A CA 1
ATOM 785 C C . TYR A 1 101 ? -8.634 -0.509 -6.394 1.00 96.62 101 TYR A C 1
ATOM 787 O O . TYR A 1 101 ? -9.163 0.600 -6.289 1.00 96.62 101 TYR A O 1
ATOM 795 N N . ALA A 1 102 ? -7.616 -0.899 -5.619 1.00 96.50 102 ALA A N 1
ATOM 796 C CA . ALA A 1 102 ? -7.091 -0.137 -4.487 1.00 96.50 102 ALA A CA 1
ATOM 797 C C . ALA A 1 102 ? -6.506 1.227 -4.898 1.00 96.50 102 ALA A C 1
ATOM 799 O O . ALA A 1 102 ? -6.461 2.153 -4.086 1.00 96.50 102 ALA A O 1
ATOM 800 N N . ALA A 1 103 ? -6.071 1.365 -6.154 1.00 95.56 103 ALA A N 1
ATOM 801 C CA . ALA A 1 103 ? -5.590 2.618 -6.729 1.00 95.56 103 ALA A CA 1
ATOM 802 C C . ALA A 1 103 ? -6.713 3.612 -7.055 1.00 95.56 103 ALA A C 1
ATOM 804 O O . ALA A 1 103 ? -6.448 4.795 -7.251 1.00 95.56 103 ALA A O 1
ATOM 805 N N . ARG A 1 104 ? -7.963 3.148 -7.153 1.00 93.94 104 ARG A N 1
ATOM 806 C CA . ARG A 1 104 ? -9.128 3.994 -7.457 1.00 93.94 104 ARG A CA 1
ATOM 807 C C . ARG A 1 104 ? -9.983 4.259 -6.226 1.00 93.94 104 ARG A C 1
ATOM 809 O O . ARG A 1 104 ? -10.583 5.323 -6.119 1.00 93.94 104 ARG A O 1
ATOM 816 N N . ARG A 1 105 ? -10.075 3.284 -5.322 1.00 93.69 105 ARG A N 1
ATOM 817 C CA . ARG A 1 105 ? -10.921 3.341 -4.126 1.00 93.69 105 ARG A CA 1
ATOM 818 C C . ARG A 1 105 ? -10.358 2.465 -3.013 1.00 93.69 105 ARG A C 1
ATOM 820 O O . ARG A 1 105 ? -9.639 1.509 -3.278 1.00 93.69 105 ARG A O 1
ATOM 827 N N . ALA A 1 106 ? -10.714 2.768 -1.768 1.00 95.12 106 ALA A N 1
ATOM 828 C CA . ALA A 1 106 ? -10.322 1.942 -0.633 1.00 95.12 106 ALA A CA 1
ATOM 829 C C . ALA A 1 106 ? -10.971 0.549 -0.713 1.00 95.12 106 ALA A C 1
ATOM 831 O O . ALA A 1 106 ? -12.192 0.422 -0.803 1.00 95.12 106 ALA A O 1
ATOM 832 N N . LEU A 1 107 ? -10.149 -0.499 -0.668 1.00 96.62 107 LEU A N 1
ATOM 833 C CA . LEU A 1 107 ? -10.587 -1.886 -0.558 1.00 96.62 107 LEU A CA 1
ATOM 834 C C . LEU A 1 107 ? -10.703 -2.261 0.915 1.00 96.62 107 LEU A C 1
ATOM 836 O O . LEU A 1 107 ? -9.697 -2.283 1.616 1.00 96.62 107 LEU A O 1
ATOM 840 N N . VAL A 1 108 ? -11.907 -2.568 1.391 1.00 96.88 108 VAL A N 1
ATOM 841 C CA . VAL A 1 108 ? -12.096 -3.084 2.753 1.00 96.88 108 VAL A CA 1
ATOM 842 C C . VAL A 1 108 ? -11.633 -4.540 2.784 1.00 96.88 108 VAL A C 1
ATOM 844 O O . VAL A 1 108 ? -12.218 -5.384 2.116 1.00 96.88 108 VAL A O 1
ATOM 847 N N . LEU A 1 109 ? -10.570 -4.815 3.540 1.00 96.06 109 LEU A N 1
ATOM 848 C CA . LEU A 1 109 ? -10.027 -6.160 3.742 1.00 96.06 109 LEU A CA 1
ATOM 849 C C . LEU A 1 109 ? -10.732 -6.889 4.888 1.00 96.06 109 LEU A C 1
ATOM 851 O O . LEU A 1 109 ? -10.931 -8.095 4.824 1.00 96.06 109 LEU A O 1
ATOM 855 N N . ALA A 1 110 ? -11.094 -6.153 5.939 1.00 95.88 110 ALA A N 1
ATOM 856 C CA . ALA A 1 110 ? -11.789 -6.687 7.102 1.00 95.88 110 ALA A CA 1
ATOM 857 C C . ALA A 1 110 ? -12.618 -5.595 7.785 1.00 95.88 110 ALA A C 1
ATOM 859 O O . ALA A 1 110 ? -12.276 -4.408 7.722 1.00 95.88 110 ALA A O 1
ATOM 860 N N . ALA A 1 111 ? -13.681 -6.009 8.469 1.00 96.06 111 ALA A N 1
ATOM 861 C CA . ALA A 1 111 ? -14.477 -5.165 9.347 1.00 96.06 111 ALA A CA 1
ATOM 862 C C . ALA A 1 111 ? -14.704 -5.885 10.681 1.00 96.06 111 ALA A C 1
ATOM 864 O O . ALA A 1 111 ? -14.903 -7.097 10.701 1.00 96.06 111 ALA A O 1
ATOM 865 N N . ILE A 1 112 ? -14.624 -5.141 11.780 1.00 94.81 112 ILE A N 1
ATOM 866 C CA . ILE A 1 112 ? -14.756 -5.649 13.146 1.00 94.81 112 ILE A CA 1
ATOM 867 C C . ILE A 1 112 ? -15.612 -4.648 13.917 1.00 94.81 112 ILE A C 1
ATOM 869 O O . ILE A 1 112 ? -15.311 -3.455 13.917 1.00 94.81 112 ILE A O 1
ATOM 873 N N . GLU A 1 113 ? -16.660 -5.122 14.575 1.00 96.81 113 GLU A N 1
ATOM 874 C CA . GLU A 1 113 ? -17.416 -4.318 15.532 1.00 96.81 113 GLU A CA 1
ATOM 875 C C . GLU A 1 113 ? -16.707 -4.356 16.891 1.00 96.81 113 GLU A C 1
ATOM 877 O O . GLU A 1 113 ? -16.349 -5.425 17.390 1.00 96.81 113 GLU A O 1
ATOM 882 N N . GLY A 1 114 ? -16.422 -3.185 17.458 1.00 95.44 114 GLY A N 1
ATOM 883 C CA . GLY A 1 114 ? -15.847 -3.072 18.795 1.00 95.44 114 GLY A CA 1
ATOM 884 C C . GLY A 1 114 ? -16.898 -3.284 19.884 1.00 95.44 114 GLY A C 1
ATOM 885 O O . GLY A 1 114 ? -18.093 -3.139 19.649 1.00 95.44 114 GLY A O 1
ATOM 886 N N . LYS A 1 115 ? -16.467 -3.538 21.128 1.00 96.44 115 LYS A N 1
ATOM 887 C CA . LYS A 1 115 ? -17.397 -3.647 22.279 1.00 96.44 115 LYS A CA 1
ATOM 888 C C . LYS A 1 115 ? -18.203 -2.373 22.576 1.00 96.44 115 LYS A C 1
ATOM 890 O O . LYS A 1 115 ? -19.083 -2.386 23.427 1.00 96.44 115 LYS A O 1
ATOM 895 N N . ASP A 1 116 ? -17.821 -1.260 21.966 1.00 94.12 116 ASP A N 1
ATOM 896 C CA . ASP A 1 116 ? -18.486 0.036 22.039 1.00 94.12 116 ASP A CA 1
ATOM 897 C C . ASP A 1 116 ? -19.468 0.264 20.874 1.00 94.12 116 ASP A C 1
ATOM 899 O O . ASP A 1 116 ? -19.990 1.366 20.741 1.00 94.12 116 ASP A O 1
ATOM 903 N N . GLY A 1 117 ? -19.699 -0.750 20.027 1.00 95.19 117 GLY A N 1
ATOM 904 C CA . GLY A 1 117 ? -20.566 -0.690 18.845 1.00 95.19 117 GLY A CA 1
ATOM 905 C C . GLY A 1 117 ? -19.944 0.029 17.642 1.00 95.19 117 GLY A C 1
ATOM 906 O O . GLY A 1 117 ? -20.552 0.091 16.576 1.00 95.19 117 GLY A O 1
ATOM 907 N N . ALA A 1 118 ? -18.730 0.574 17.780 1.00 96.06 118 ALA A N 1
ATOM 908 C CA . ALA A 1 118 ? -18.048 1.267 16.692 1.00 96.06 118 ALA A CA 1
ATOM 909 C C . ALA A 1 118 ? -17.540 0.274 15.637 1.00 96.06 118 ALA A C 1
ATOM 911 O O . ALA A 1 118 ? -17.005 -0.791 15.965 1.00 96.06 118 ALA A O 1
ATOM 912 N N . ILE A 1 119 ? -17.626 0.645 14.357 1.00 97.31 119 ILE A N 1
ATOM 913 C CA . ILE A 1 119 ? -17.178 -0.208 13.255 1.00 97.31 119 ILE A CA 1
ATOM 914 C C . ILE A 1 119 ? -15.741 0.129 12.875 1.00 97.31 119 ILE A C 1
ATOM 916 O O . ILE A 1 119 ? -15.436 1.169 12.276 1.00 97.31 119 ILE A O 1
ATOM 920 N N . TYR A 1 120 ? -14.846 -0.810 13.155 1.00 97.44 120 TYR A N 1
ATOM 921 C CA . TYR A 1 120 ? -13.463 -0.769 12.723 1.00 97.44 120 TYR A CA 1
ATOM 922 C C . TYR A 1 120 ? -13.333 -1.396 11.341 1.00 97.44 120 TYR A C 1
ATOM 924 O O . TYR A 1 120 ? -13.795 -2.509 11.108 1.00 97.44 120 TYR A O 1
ATOM 932 N N . ARG A 1 121 ? -12.678 -0.703 10.408 1.00 97.75 121 ARG A N 1
ATOM 933 C CA . ARG A 1 121 ? -12.388 -1.241 9.071 1.00 97.75 121 ARG A CA 1
ATOM 934 C C . ARG A 1 121 ? -10.904 -1.204 8.792 1.00 97.75 121 ARG A C 1
ATOM 936 O O . ARG A 1 121 ? -10.258 -0.173 8.985 1.00 97.75 121 ARG A O 1
ATOM 943 N N . LEU A 1 122 ? -10.395 -2.320 8.291 1.00 97.62 122 LEU A N 1
ATOM 944 C CA . LEU A 1 122 ? -9.070 -2.415 7.716 1.00 97.62 122 LEU A CA 1
ATOM 945 C C . LEU A 1 122 ? -9.187 -2.236 6.205 1.00 97.62 122 LEU A C 1
ATOM 947 O O . LEU A 1 122 ? -9.893 -2.988 5.537 1.00 97.62 122 LEU A O 1
ATOM 951 N N . GLN A 1 123 ? -8.512 -1.229 5.670 1.00 97.81 123 GLN A N 1
ATOM 952 C CA . GLN A 1 123 ? -8.637 -0.815 4.281 1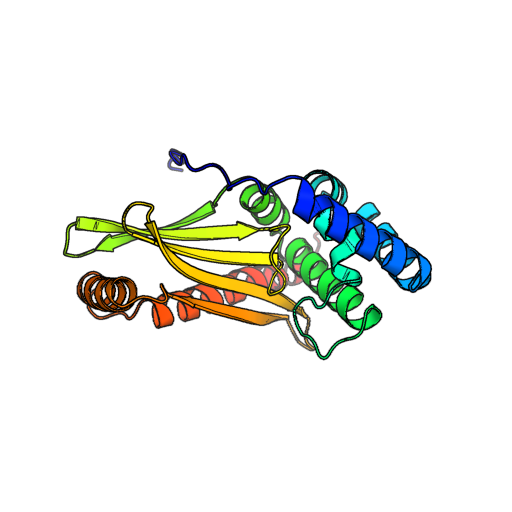.00 97.81 123 GLN A CA 1
ATOM 953 C C . GLN A 1 123 ? -7.280 -0.785 3.592 1.00 97.81 123 GLN A C 1
ATOM 955 O O . GLN A 1 123 ? -6.308 -0.281 4.149 1.00 97.81 123 GLN A O 1
ATOM 960 N N . LEU A 1 124 ? -7.230 -1.259 2.354 1.00 97.69 124 LEU A N 1
ATOM 961 C CA . LEU A 1 124 ? -6.081 -1.148 1.474 1.00 97.69 124 LEU A CA 1
ATOM 962 C C . LEU A 1 124 ? -6.331 -0.074 0.418 1.00 97.69 124 LEU A C 1
ATOM 964 O O . LEU A 1 124 ? -7.370 -0.040 -0.237 1.00 97.69 124 LEU A O 1
ATOM 968 N N . THR A 1 125 ? -5.343 0.787 0.227 1.00 96.44 125 THR A N 1
ATOM 969 C CA . THR A 1 125 ? -5.272 1.725 -0.895 1.00 96.44 125 THR A CA 1
ATOM 970 C C . THR A 1 125 ? -3.925 1.578 -1.585 1.00 96.44 125 THR A C 1
ATOM 972 O O . THR A 1 125 ? -2.955 1.123 -0.973 1.00 96.44 125 THR A O 1
ATOM 975 N N . ALA A 1 126 ? -3.859 1.964 -2.852 1.00 95.75 126 ALA A N 1
ATOM 976 C CA . ALA A 1 126 ? -2.644 1.903 -3.644 1.00 95.75 126 ALA A CA 1
ATOM 977 C C . ALA A 1 126 ? -2.369 3.248 -4.319 1.00 95.75 126 ALA A C 1
ATOM 979 O O . ALA A 1 126 ? -3.287 4.001 -4.617 1.00 95.75 126 ALA A O 1
ATOM 980 N N . ILE A 1 127 ? -1.088 3.511 -4.559 1.00 89.56 127 ILE A N 1
ATOM 981 C CA . ILE A 1 127 ? -0.546 4.568 -5.406 1.00 89.56 127 ILE A CA 1
ATOM 982 C C . ILE A 1 127 ? -1.105 5.950 -5.038 1.00 89.56 127 ILE A C 1
ATOM 984 O O . ILE A 1 127 ? -2.027 6.468 -5.649 1.00 89.56 127 ILE A O 1
ATOM 988 N N . HIS A 1 128 ? -0.484 6.583 -4.042 1.00 84.56 128 HIS A N 1
ATOM 989 C CA . HIS A 1 128 ? -0.776 7.975 -3.686 1.00 84.56 128 HIS A CA 1
ATOM 990 C C . HIS A 1 128 ? 0.319 8.905 -4.207 1.00 84.56 128 HIS A C 1
ATOM 992 O O . HIS A 1 128 ? 1.501 8.706 -3.910 1.00 84.56 128 HIS A O 1
ATOM 998 N N . ASP A 1 129 ? -0.057 9.955 -4.942 1.00 77.69 129 ASP A N 1
ATOM 999 C CA . ASP A 1 129 ? 0.903 10.836 -5.625 1.00 77.69 129 ASP A CA 1
ATOM 1000 C C . ASP A 1 129 ? 1.859 11.582 -4.677 1.00 77.69 129 ASP A C 1
ATOM 1002 O O . ASP A 1 129 ? 3.045 11.800 -4.974 1.00 77.69 129 ASP A O 1
ATOM 1006 N N . SER A 1 130 ? 1.377 11.947 -3.489 1.00 72.31 130 SER A N 1
ATOM 1007 C CA . SER A 1 130 ? 2.188 12.626 -2.476 1.00 72.31 130 SER A CA 1
ATOM 1008 C C . SER A 1 130 ? 3.083 11.683 -1.682 1.00 72.31 130 SER A C 1
ATOM 1010 O O . SER A 1 130 ? 4.137 12.134 -1.211 1.00 72.31 130 SER A O 1
ATOM 1012 N N . HIS A 1 131 ? 2.716 10.405 -1.561 1.00 78.94 131 HIS A N 1
ATOM 1013 C CA . HIS A 1 131 ? 3.397 9.457 -0.687 1.00 78.94 131 HIS A CA 1
ATOM 1014 C C . HIS A 1 131 ? 4.809 9.154 -1.192 1.00 78.94 131 HIS A C 1
ATOM 1016 O O . HIS A 1 131 ? 5.079 9.040 -2.390 1.00 78.94 131 HIS A O 1
ATOM 1022 N N . ARG A 1 132 ? 5.740 9.064 -0.240 1.00 84.69 132 ARG A N 1
ATOM 1023 C CA . ARG A 1 132 ? 7.156 8.761 -0.498 1.00 84.69 132 ARG A CA 1
ATOM 1024 C C . ARG A 1 132 ? 7.623 7.485 0.184 1.00 84.69 132 ARG A C 1
ATOM 1026 O O . ARG A 1 132 ? 8.784 7.133 0.050 1.00 84.69 132 ARG A O 1
ATOM 1033 N N . GLU A 1 133 ? 6.752 6.830 0.934 1.00 86.56 133 GLU A N 1
ATOM 1034 C CA . GLU A 1 133 ? 7.113 5.788 1.899 1.00 86.56 133 GLU A CA 1
ATOM 1035 C C . GLU A 1 133 ? 6.603 4.403 1.469 1.00 86.56 133 GLU A C 1
ATOM 1037 O O . GLU A 1 133 ? 6.963 3.398 2.067 1.00 86.56 133 GLU A O 1
ATOM 1042 N N . GLY A 1 134 ? 5.799 4.328 0.408 1.00 90.38 134 GLY A N 1
ATOM 1043 C CA . GLY A 1 134 ? 5.248 3.082 -0.111 1.00 90.38 134 GLY A CA 1
ATOM 1044 C C . GLY A 1 134 ? 4.243 3.327 -1.231 1.00 90.38 134 GLY A C 1
ATOM 1045 O O . GLY A 1 134 ? 3.731 4.443 -1.377 1.00 90.38 134 GLY A O 1
ATOM 1046 N N . ASP A 1 135 ? 3.982 2.274 -2.003 1.00 93.81 135 ASP A N 1
ATOM 1047 C CA . ASP A 1 135 ? 2.992 2.262 -3.086 1.00 93.81 135 ASP A CA 1
ATOM 1048 C C . ASP A 1 135 ? 1.686 1.610 -2.633 1.00 93.81 135 ASP A C 1
ATOM 1050 O O . ASP A 1 135 ? 0.650 1.847 -3.243 1.00 93.81 135 ASP A O 1
ATOM 1054 N N . LEU A 1 136 ? 1.706 0.864 -1.530 1.00 96.50 136 LEU A N 1
ATOM 1055 C CA . LEU A 1 136 ? 0.522 0.356 -0.857 1.00 96.50 136 LEU A CA 1
ATOM 1056 C C . LEU A 1 136 ? 0.381 1.018 0.510 1.00 96.50 136 LEU A C 1
ATOM 1058 O O . LEU A 1 136 ? 1.359 1.417 1.149 1.00 96.50 136 LEU A O 1
ATOM 1062 N N . CYS A 1 137 ? -0.860 1.160 0.951 1.00 96.38 137 CYS A N 1
ATOM 1063 C CA . CYS A 1 137 ? -1.189 1.802 2.207 1.00 96.38 137 CYS A CA 1
ATOM 1064 C C . CYS A 1 137 ? -2.334 1.056 2.886 1.00 96.38 137 CYS A C 1
ATOM 1066 O O . CYS A 1 137 ? -3.445 0.994 2.352 1.00 96.38 137 CYS A O 1
ATOM 1068 N N . LEU A 1 138 ? -2.047 0.507 4.064 1.00 96.88 138 LEU A N 1
ATOM 1069 C CA . LEU A 1 138 ? -3.030 -0.108 4.943 1.00 96.88 138 LEU A CA 1
ATOM 1070 C C . LEU A 1 138 ? -3.538 0.949 5.924 1.00 96.88 138 LEU A C 1
ATOM 1072 O O . LEU A 1 138 ? -2.742 1.653 6.549 1.00 96.88 138 LEU A O 1
ATOM 1076 N N . ARG A 1 139 ? -4.851 1.062 6.086 1.00 96.25 139 ARG A N 1
ATOM 1077 C CA . ARG A 1 139 ? -5.495 2.021 6.981 1.00 96.25 139 ARG A CA 1
ATOM 1078 C C . ARG A 1 139 ? -6.448 1.297 7.913 1.00 96.25 139 ARG A C 1
ATOM 1080 O O . ARG A 1 139 ? -7.261 0.502 7.460 1.00 96.25 139 ARG A O 1
ATOM 1087 N N . LEU A 1 140 ? -6.378 1.620 9.195 1.00 97.25 140 LEU A N 1
ATOM 1088 C CA . LEU A 1 140 ? -7.409 1.257 10.158 1.00 97.25 140 LEU A CA 1
ATOM 1089 C C . LEU A 1 140 ? -8.272 2.484 10.417 1.00 97.25 140 LEU A C 1
ATOM 1091 O O . LEU A 1 140 ? -7.744 3.528 10.807 1.00 97.25 140 LEU A O 1
ATOM 1095 N N . THR A 1 141 ? -9.577 2.359 10.217 1.00 96.25 141 THR A N 1
ATOM 1096 C CA . THR A 1 141 ? -10.556 3.412 10.509 1.00 96.25 141 THR A CA 1
ATOM 1097 C C . THR A 1 141 ? -11.521 2.969 11.599 1.00 96.25 141 THR A C 1
ATOM 1099 O O . THR A 1 141 ? -11.855 1.790 11.628 1.00 96.25 141 THR A O 1
ATOM 1102 N N . ARG A 1 142 ? -12.018 3.901 12.413 1.00 95.44 142 ARG A N 1
ATOM 1103 C CA . ARG A 1 142 ? -13.161 3.739 13.328 1.00 95.44 142 ARG A CA 1
ATOM 1104 C C . ARG A 1 142 ? -14.285 4.631 12.811 1.00 95.44 142 ARG A C 1
ATOM 1106 O O . ARG A 1 142 ? -14.063 5.831 12.683 1.00 95.44 142 ARG A O 1
ATOM 1113 N N . ASP A 1 143 ? -15.415 4.051 12.419 1.00 93.94 143 ASP A N 1
ATOM 1114 C CA . ASP A 1 143 ? -16.568 4.773 11.848 1.00 93.94 143 ASP A CA 1
ATOM 1115 C C . ASP A 1 143 ? -16.185 5.719 10.696 1.00 93.94 143 ASP A C 1
ATOM 1117 O O . ASP A 1 143 ? -16.634 6.854 10.584 1.00 93.94 143 ASP A O 1
ATOM 1121 N N . GLY A 1 144 ? -15.273 5.251 9.837 1.00 91.44 144 GLY A N 1
ATOM 1122 C CA . GLY A 1 144 ? -14.751 6.016 8.700 1.00 91.44 144 GLY A CA 1
ATOM 1123 C C . GLY A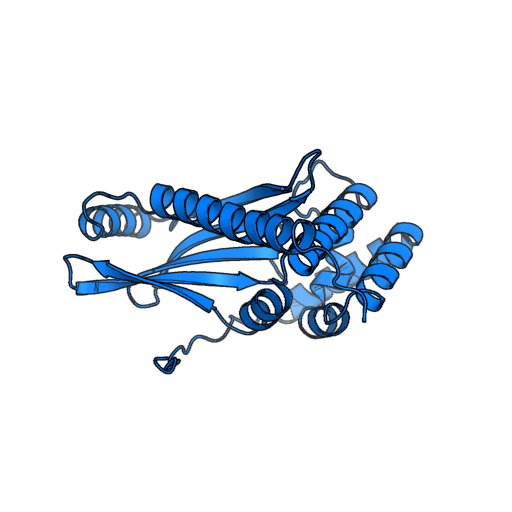 1 144 ? -13.623 6.998 9.043 1.00 91.44 144 GLY A C 1
ATOM 1124 O O . GLY A 1 144 ? -12.912 7.440 8.141 1.00 91.44 144 GLY A O 1
ATOM 1125 N N . VAL A 1 145 ? -13.365 7.279 10.322 1.00 91.62 145 VAL A N 1
ATOM 1126 C CA . VAL A 1 145 ? -12.269 8.155 10.759 1.00 91.62 145 VAL A CA 1
ATOM 1127 C C . VAL A 1 145 ? -10.962 7.372 10.851 1.00 91.62 145 VAL A C 1
ATOM 1129 O O . VAL A 1 145 ? -10.876 6.341 11.515 1.00 91.62 145 VAL A O 1
ATOM 1132 N N . SER A 1 146 ? -9.909 7.863 10.194 1.00 91.69 146 SER A N 1
ATOM 1133 C CA . SER A 1 146 ? -8.590 7.218 10.193 1.00 91.69 146 SER A CA 1
ATOM 1134 C C . SER A 1 146 ? -7.964 7.196 11.589 1.00 91.69 146 SER A C 1
ATOM 1136 O O . SER A 1 146 ? -7.792 8.241 12.208 1.00 91.69 146 SER A O 1
ATOM 1138 N N . LEU A 1 147 ? -7.543 6.017 12.046 1.00 93.75 147 LEU A N 1
ATOM 1139 C CA . LEU A 1 147 ? -6.892 5.804 13.340 1.00 93.75 147 LEU A CA 1
ATOM 1140 C C . LEU A 1 147 ? -5.402 5.468 13.190 1.00 93.75 147 LEU A C 1
ATOM 1142 O O . LEU A 1 147 ? -4.565 6.015 13.908 1.00 93.75 147 LEU A O 1
ATOM 1146 N N . TYR A 1 148 ? -5.072 4.586 12.243 1.00 94.81 148 TYR A N 1
ATOM 1147 C CA . TYR A 1 148 ? -3.700 4.204 11.900 1.00 94.81 148 TYR A CA 1
ATOM 1148 C C . TYR A 1 148 ? -3.512 4.109 10.391 1.00 94.81 148 TYR A C 1
ATOM 1150 O O . TYR A 1 148 ? -4.436 3.776 9.651 1.00 94.81 148 TYR A O 1
ATOM 1158 N N . LEU A 1 149 ? -2.278 4.350 9.960 1.00 94.38 149 LEU A N 1
ATOM 1159 C CA . LEU A 1 149 ? -1.826 4.225 8.586 1.00 94.38 149 LEU A CA 1
ATOM 1160 C C . LEU A 1 149 ? -0.483 3.497 8.551 1.00 94.38 149 LEU A C 1
ATOM 1162 O O . LEU A 1 149 ? 0.416 3.809 9.332 1.00 94.38 149 LEU A O 1
ATOM 1166 N N . ALA A 1 150 ? -0.335 2.561 7.621 1.00 95.81 150 ALA A N 1
ATOM 1167 C CA . ALA A 1 150 ? 0.928 1.915 7.312 1.00 95.81 150 ALA A CA 1
ATOM 1168 C C . ALA A 1 150 ? 1.221 2.024 5.812 1.00 95.81 150 ALA A C 1
ATOM 1170 O O . ALA A 1 150 ? 0.506 1.436 5.004 1.00 95.81 150 ALA A O 1
ATOM 1171 N N . SER A 1 151 ? 2.268 2.766 5.445 1.00 95.25 151 SER A N 1
ATOM 1172 C CA . SER A 1 151 ? 2.759 2.851 4.064 1.00 95.25 151 SER A CA 1
ATOM 1173 C C . SER A 1 151 ? 3.829 1.794 3.848 1.00 95.25 151 SER A C 1
ATOM 1175 O O . SER A 1 151 ? 4.796 1.722 4.615 1.00 95.25 151 SER A O 1
ATOM 1177 N N . PHE A 1 152 ? 3.674 0.991 2.802 1.00 96.19 152 PHE A N 1
ATOM 1178 C CA . PHE A 1 152 ? 4.559 -0.132 2.544 1.00 96.19 152 PHE A CA 1
ATOM 1179 C C . PHE A 1 152 ? 4.714 -0.440 1.058 1.00 96.19 152 PHE A C 1
ATOM 1181 O O . PHE A 1 152 ? 3.987 0.057 0.194 1.00 96.19 152 PHE A O 1
ATOM 1188 N N . LEU A 1 153 ? 5.708 -1.264 0.759 1.00 95.94 153 LEU A N 1
ATOM 1189 C CA . LEU A 1 153 ? 5.898 -1.879 -0.545 1.00 95.94 153 LEU A CA 1
ATOM 1190 C C . LEU A 1 153 ? 6.508 -3.267 -0.377 1.00 95.94 153 LEU A C 1
ATOM 1192 O O . LEU A 1 153 ? 7.020 -3.622 0.685 1.00 95.94 153 LEU A O 1
ATOM 1196 N N . PHE A 1 154 ? 6.485 -4.023 -1.461 1.00 95.50 154 PHE A N 1
ATOM 1197 C CA . PHE A 1 154 ? 7.117 -5.331 -1.559 1.00 95.50 154 PHE A CA 1
ATOM 1198 C C . PHE A 1 154 ? 8.524 -5.179 -2.128 1.00 95.50 154 PHE A C 1
ATOM 1200 O O . PHE A 1 154 ? 8.707 -4.596 -3.195 1.00 95.50 154 PHE A O 1
ATOM 1207 N N . ARG A 1 155 ? 9.518 -5.681 -1.398 1.00 92.69 155 ARG A N 1
ATOM 1208 C CA . ARG A 1 155 ? 10.915 -5.734 -1.818 1.00 92.69 155 ARG A CA 1
ATOM 1209 C C . ARG A 1 155 ? 11.284 -7.200 -2.061 1.00 92.69 155 ARG A C 1
ATOM 1211 O O . ARG A 1 155 ? 11.377 -7.947 -1.085 1.00 92.69 155 ARG A O 1
ATOM 1218 N N . PRO A 1 156 ? 11.544 -7.607 -3.314 1.00 82.56 156 PRO A N 1
ATOM 1219 C CA . PRO A 1 156 ? 12.054 -8.943 -3.596 1.00 82.56 156 PRO A CA 1
ATOM 1220 C C . PRO A 1 156 ? 13.352 -9.219 -2.837 1.00 82.56 156 PRO A C 1
ATOM 1222 O O . PRO A 1 156 ? 14.200 -8.332 -2.697 1.00 82.56 156 PRO A O 1
ATOM 1225 N N . GLN A 1 157 ? 13.500 -10.447 -2.358 1.00 86.12 157 GLN A N 1
ATOM 1226 C CA . GLN A 1 157 ? 14.692 -10.945 -1.680 1.00 86.12 157 GLN A CA 1
ATOM 1227 C C . GLN A 1 157 ? 15.038 -12.345 -2.209 1.00 86.12 157 GLN A C 1
ATOM 1229 O O . GLN A 1 157 ? 14.177 -13.013 -2.785 1.00 86.12 157 GLN A O 1
ATOM 1234 N N . PRO A 1 158 ? 16.283 -12.819 -2.038 1.00 79.12 158 PRO A N 1
ATOM 1235 C CA . PRO A 1 158 ? 16.601 -14.219 -2.296 1.00 79.12 158 PRO A CA 1
ATOM 1236 C C . PRO A 1 158 ? 15.641 -15.132 -1.515 1.00 79.12 158 PRO A C 1
ATOM 1238 O O . PRO A 1 158 ? 15.483 -14.965 -0.309 1.00 79.12 158 PRO A O 1
ATOM 1241 N N . GLY A 1 159 ? 14.968 -16.055 -2.205 1.00 75.94 159 GLY A N 1
ATOM 1242 C CA . GLY A 1 159 ? 14.014 -16.986 -1.587 1.00 75.94 159 GLY A CA 1
ATOM 1243 C C . GLY A 1 159 ? 12.604 -16.436 -1.330 1.00 75.94 159 GLY A C 1
ATOM 1244 O O . GLY A 1 159 ? 11.782 -17.160 -0.778 1.00 75.94 159 GLY A O 1
ATOM 1245 N N . GLY A 1 160 ? 12.283 -15.199 -1.734 1.00 81.31 160 GLY A N 1
ATOM 1246 C CA . GLY A 1 160 ? 10.914 -14.689 -1.627 1.00 81.31 160 GLY A CA 1
ATOM 1247 C C . GLY A 1 160 ? 10.784 -13.172 -1.723 1.00 81.31 160 GLY A C 1
ATOM 1248 O O . GLY A 1 160 ? 11.418 -12.501 -2.538 1.00 81.31 160 GLY A O 1
ATOM 1249 N N . CYS A 1 161 ? 9.917 -12.605 -0.889 1.00 87.38 161 CYS A N 1
ATOM 1250 C CA . CYS A 1 161 ? 9.688 -11.170 -0.837 1.00 87.38 161 CYS A CA 1
ATOM 1251 C C . CYS A 1 161 ? 9.490 -10.708 0.603 1.00 87.38 161 CYS A C 1
ATOM 1253 O O . CYS A 1 161 ? 8.806 -11.359 1.383 1.00 87.38 161 CYS A O 1
ATOM 1255 N N . ALA A 1 162 ? 10.045 -9.545 0.935 1.00 92.31 162 ALA A N 1
ATOM 1256 C CA . ALA A 1 162 ? 9.832 -8.889 2.215 1.00 92.31 162 ALA A CA 1
ATOM 1257 C C . ALA A 1 162 ? 8.905 -7.681 2.059 1.00 92.31 162 ALA A C 1
ATOM 1259 O O . ALA A 1 162 ? 8.933 -6.977 1.045 1.00 92.31 162 ALA A O 1
ATOM 1260 N N . ILE A 1 163 ? 8.123 -7.390 3.097 1.00 94.75 163 ILE A N 1
ATOM 1261 C CA . ILE A 1 163 ? 7.418 -6.112 3.212 1.00 94.75 163 ILE A CA 1
ATOM 1262 C C . ILE A 1 163 ? 8.387 -5.076 3.772 1.00 94.75 163 ILE A C 1
ATOM 1264 O O . ILE A 1 163 ? 8.887 -5.200 4.889 1.00 94.75 163 ILE A O 1
ATOM 1268 N N . GLN A 1 164 ? 8.623 -4.016 3.006 1.00 94.75 164 GLN A N 1
ATOM 1269 C CA . GLN A 1 164 ? 9.317 -2.835 3.493 1.00 94.75 164 GLN A CA 1
ATOM 1270 C C . GLN A 1 164 ? 8.288 -1.823 4.000 1.00 94.75 164 GLN A C 1
ATOM 1272 O O . GLN A 1 164 ? 7.546 -1.237 3.211 1.00 94.75 164 GLN A O 1
ATOM 1277 N N . LEU A 1 165 ? 8.283 -1.585 5.313 1.00 93.62 165 LEU A N 1
ATOM 1278 C CA . LEU A 1 165 ? 7.495 -0.525 5.941 1.00 93.62 165 LEU A CA 1
ATOM 1279 C C . LEU A 1 165 ? 8.235 0.806 5.836 1.00 93.62 165 LEU A C 1
ATOM 1281 O O . LEU A 1 165 ? 9.308 0.966 6.413 1.00 93.62 165 LEU A O 1
ATOM 1285 N N . GLY A 1 166 ? 7.662 1.766 5.110 1.00 90.44 166 GLY A N 1
ATOM 1286 C CA . GLY A 1 166 ? 8.176 3.135 5.094 1.00 90.44 166 GLY A CA 1
ATOM 1287 C C . GLY A 1 166 ? 7.594 3.995 6.210 1.00 90.44 166 GLY A C 1
ATOM 1288 O O . GLY A 1 166 ? 8.276 4.887 6.705 1.00 90.44 166 GLY A O 1
ATOM 1289 N N . ALA A 1 167 ? 6.366 3.702 6.646 1.00 91.31 167 ALA A N 1
ATOM 1290 C CA . ALA A 1 167 ? 5.775 4.329 7.821 1.00 91.31 167 ALA A CA 1
ATOM 1291 C C . ALA A 1 167 ? 4.718 3.449 8.482 1.00 91.31 167 ALA A C 1
ATOM 1293 O O . ALA A 1 167 ? 3.994 2.722 7.810 1.00 91.31 167 ALA A O 1
ATOM 1294 N N . LEU A 1 168 ? 4.600 3.595 9.801 1.00 93.00 168 LEU A N 1
ATOM 1295 C CA . LEU A 1 168 ? 3.487 3.114 10.612 1.00 93.00 168 LEU A CA 1
ATOM 1296 C C . LEU A 1 168 ? 3.137 4.212 11.617 1.00 93.00 168 LEU A C 1
ATOM 1298 O O . LEU A 1 168 ? 3.887 4.464 12.561 1.00 93.00 168 LEU A O 1
ATOM 1302 N N . GLN A 1 169 ? 2.033 4.911 11.379 1.00 90.19 169 GLN A N 1
ATOM 1303 C CA . GLN A 1 169 ? 1.684 6.143 12.080 1.00 90.19 169 GLN A CA 1
ATOM 1304 C C . GLN A 1 169 ? 0.250 6.066 12.602 1.00 90.19 169 GLN A C 1
ATOM 1306 O O . GLN A 1 169 ? -0.666 5.704 11.869 1.00 90.19 169 GLN A O 1
ATOM 1311 N N . GLY A 1 170 ? 0.068 6.407 13.876 1.00 88.88 170 GLY A N 1
ATOM 1312 C CA . GLY A 1 170 ? -1.244 6.690 14.459 1.00 88.88 170 GLY A CA 1
ATOM 1313 C C . GLY A 1 170 ? -1.527 8.193 14.478 1.00 88.88 170 GLY A C 1
ATOM 1314 O O . GLY A 1 170 ? -0.678 9.000 14.086 1.00 88.88 170 GLY A O 1
ATOM 1315 N N . LEU A 1 171 ? -2.698 8.578 14.982 1.00 85.88 171 LEU A N 1
ATOM 1316 C CA . LEU A 1 171 ? -3.053 9.981 15.211 1.00 85.88 171 LEU A CA 1
ATOM 1317 C C . LEU A 1 171 ? -2.051 10.667 16.162 1.00 85.88 171 LEU A C 1
ATOM 1319 O O . LEU A 1 171 ? -1.860 10.240 17.301 1.00 85.88 171 LEU A O 1
ATOM 1323 N N . ARG A 1 172 ? -1.411 11.747 15.698 1.00 81.88 172 ARG A N 1
ATOM 1324 C CA . ARG A 1 172 ? -0.370 12.487 16.437 1.00 81.88 172 ARG A CA 1
ATOM 1325 C C . ARG A 1 172 ? -0.969 13.688 17.177 1.00 81.88 172 ARG A C 1
ATOM 1327 O O . ARG A 1 172 ? -0.670 14.831 16.856 1.00 81.88 172 ARG A O 1
ATOM 1334 N N . SER A 1 173 ? -1.851 13.427 18.138 1.00 87.50 173 SER A N 1
ATOM 1335 C CA . SER A 1 173 ? -2.446 14.447 19.015 1.00 87.50 173 SER A CA 1
ATOM 1336 C C . SER A 1 173 ? -2.830 13.840 20.367 1.00 87.50 173 SER A C 1
ATOM 1338 O O . SER A 1 173 ? -2.906 12.618 20.492 1.00 87.50 173 SER A O 1
ATOM 1340 N N . ALA A 1 174 ? -3.092 14.671 21.383 1.00 85.25 174 ALA A N 1
ATOM 1341 C CA . ALA A 1 174 ? -3.599 14.191 22.674 1.00 85.25 174 ALA A CA 1
ATOM 1342 C C . ALA A 1 174 ? -4.930 13.432 22.506 1.00 85.25 174 ALA A C 1
ATOM 1344 O O . ALA A 1 174 ? -5.085 12.324 23.019 1.00 85.25 174 ALA A O 1
ATOM 1345 N N . ALA A 1 175 ? -5.834 13.974 21.682 1.00 86.44 175 ALA A N 1
ATOM 1346 C CA . ALA A 1 175 ? -7.060 13.296 21.265 1.00 86.44 175 ALA A CA 1
ATOM 1347 C C . ALA A 1 175 ? -6.769 11.977 20.526 1.00 86.44 175 ALA A C 1
ATOM 1349 O O . ALA A 1 175 ? -7.433 10.974 20.758 1.00 86.44 175 ALA A O 1
ATOM 1350 N N . GLY A 1 176 ? -5.726 11.940 19.692 1.00 88.00 176 GLY A N 1
ATOM 1351 C CA . GLY A 1 176 ? -5.267 10.731 19.016 1.00 88.00 176 GLY A CA 1
ATOM 1352 C C . GLY A 1 176 ? -4.791 9.648 19.981 1.00 88.00 176 GLY A C 1
ATOM 1353 O O . GLY A 1 176 ? -5.188 8.493 19.859 1.00 88.00 176 GLY A O 1
ATOM 1354 N N . ALA A 1 177 ? -3.992 10.013 20.984 1.00 88.81 177 ALA A N 1
ATOM 1355 C CA . ALA A 1 177 ? -3.547 9.081 22.017 1.00 88.81 177 ALA A CA 1
ATOM 1356 C C . ALA A 1 177 ? -4.733 8.506 22.805 1.00 88.81 177 ALA A C 1
ATOM 1358 O O . ALA A 1 177 ? -4.756 7.310 23.105 1.00 88.81 177 ALA A O 1
ATOM 1359 N N . GLN A 1 178 ? -5.732 9.339 23.099 1.00 92.25 178 GLN A N 1
ATOM 1360 C CA . GLN A 1 178 ? -6.966 8.907 23.742 1.00 92.25 178 GLN A CA 1
ATOM 1361 C C . GLN A 1 178 ? -7.779 7.962 22.842 1.00 92.25 178 GLN A C 1
ATOM 1363 O O . GLN A 1 178 ? -8.139 6.870 23.282 1.00 92.25 178 GLN A O 1
ATOM 1368 N N . ALA A 1 179 ? -7.945 8.292 21.560 1.00 92.00 179 ALA A N 1
ATOM 1369 C CA . ALA A 1 179 ? -8.617 7.435 20.583 1.00 92.00 179 ALA A CA 1
ATOM 1370 C C . ALA A 1 179 ? -7.941 6.059 20.441 1.00 92.00 179 ALA A C 1
ATOM 1372 O O . ALA A 1 179 ? -8.618 5.043 20.302 1.00 92.00 179 ALA A O 1
ATOM 1373 N N . VAL A 1 180 ? -6.606 5.985 20.527 1.00 93.38 180 VAL A N 1
ATOM 1374 C CA . VAL A 1 180 ? -5.879 4.703 20.518 1.00 93.38 180 VAL A CA 1
ATOM 1375 C C . VAL A 1 180 ? -6.147 3.887 21.786 1.00 93.38 180 VAL A C 1
ATOM 1377 O O . VAL A 1 180 ? -6.297 2.665 21.698 1.00 93.38 180 VAL A O 1
ATOM 1380 N N . LYS A 1 181 ? -6.228 4.526 22.961 1.00 93.94 181 LYS A N 1
ATOM 1381 C CA . LYS A 1 181 ? -6.587 3.841 24.216 1.00 93.94 181 LYS A CA 1
ATOM 1382 C C . LYS A 1 181 ? -8.009 3.290 24.157 1.00 93.94 181 LYS A C 1
ATOM 1384 O O . LYS A 1 181 ? -8.227 2.137 24.523 1.00 93.94 181 LYS A O 1
ATOM 1389 N N . GLU A 1 182 ? -8.953 4.088 23.669 1.00 94.25 182 GLU A N 1
ATOM 1390 C CA . GLU A 1 182 ? -10.343 3.673 23.464 1.00 94.25 182 GLU A CA 1
ATOM 1391 C C . GLU A 1 182 ? -10.438 2.520 22.477 1.00 94.25 182 GLU A C 1
ATOM 1393 O O . GLU A 1 182 ? -10.999 1.488 22.820 1.00 94.25 182 GLU A O 1
ATOM 1398 N N . ALA A 1 183 ? -9.788 2.632 21.317 1.00 94.75 183 ALA A N 1
ATOM 1399 C CA . ALA A 1 183 ? -9.758 1.560 20.332 1.00 94.75 183 ALA A CA 1
ATOM 1400 C C . ALA A 1 183 ? -9.139 0.274 20.883 1.00 94.75 183 ALA A C 1
ATOM 1402 O O . ALA A 1 183 ? -9.635 -0.812 20.618 1.00 94.75 183 ALA A O 1
ATOM 1403 N N . THR A 1 184 ? -8.097 0.376 21.710 1.00 95.81 184 THR A N 1
ATOM 1404 C CA . THR A 1 184 ? -7.519 -0.802 22.375 1.00 95.81 184 THR A CA 1
ATOM 1405 C C . THR A 1 184 ? -8.539 -1.463 23.305 1.00 95.81 184 THR A C 1
ATOM 1407 O O . THR A 1 184 ? -8.654 -2.684 23.330 1.00 95.81 184 THR A O 1
ATOM 1410 N N . ARG A 1 185 ? -9.308 -0.674 24.067 1.00 96.69 185 ARG A N 1
ATOM 1411 C CA . ARG A 1 185 ? -10.383 -1.199 24.921 1.00 96.69 185 ARG A CA 1
ATOM 1412 C C . ARG A 1 185 ? 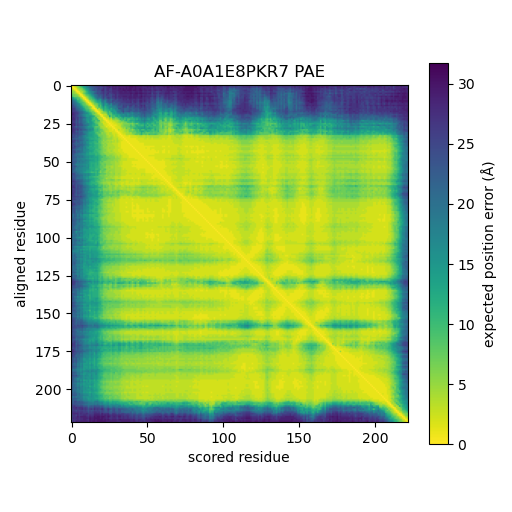-11.510 -1.807 24.084 1.00 96.69 185 ARG A C 1
ATOM 1414 O O . ARG A 1 185 ? -12.033 -2.838 24.500 1.00 96.69 185 ARG A O 1
ATOM 1421 N N . ALA A 1 186 ? -11.875 -1.162 22.976 1.00 96.12 186 ALA A N 1
ATOM 1422 C CA . ALA A 1 186 ? -12.919 -1.575 22.042 1.00 96.12 186 ALA A CA 1
ATOM 1423 C C . ALA A 1 186 ? -12.587 -2.914 21.359 1.00 96.12 186 ALA A C 1
ATOM 1425 O O . ALA A 1 186 ? -13.444 -3.781 21.237 1.00 96.12 186 ALA A O 1
ATOM 1426 N N . LEU A 1 187 ? -11.315 -3.106 21.000 1.00 95.06 187 LEU A N 1
ATOM 1427 C CA . LEU A 1 187 ? -10.776 -4.283 20.314 1.00 95.06 187 LEU A CA 1
ATOM 1428 C C . LEU A 1 187 ? -10.248 -5.349 21.292 1.00 95.06 187 LEU A C 1
ATOM 1430 O O . LEU A 1 187 ? -9.193 -5.939 21.066 1.00 95.06 187 LEU A O 1
ATOM 1434 N N . HIS A 1 188 ? -10.942 -5.570 22.413 1.00 93.31 188 HIS A N 1
ATOM 1435 C CA . HIS A 1 188 ? -10.621 -6.619 23.399 1.00 93.31 188 HIS A CA 1
ATOM 1436 C C . HIS A 1 188 ? -9.171 -6.603 23.927 1.00 93.31 188 HIS A C 1
ATOM 1438 O O . HIS A 1 188 ? -8.579 -7.639 24.212 1.00 93.31 188 HIS A O 1
ATOM 1444 N N . GLY A 1 189 ? -8.569 -5.419 24.061 1.00 94.25 189 GLY A N 1
ATOM 1445 C CA . GLY A 1 189 ? -7.182 -5.259 24.511 1.00 94.25 189 GLY A CA 1
ATOM 1446 C C . GLY A 1 189 ? -6.141 -5.334 23.390 1.00 94.25 189 GLY A C 1
ATOM 1447 O O . GLY A 1 189 ? -4.962 -5.060 23.636 1.00 94.25 189 GLY A O 1
ATOM 1448 N N . CYS A 1 190 ? -6.543 -5.627 22.149 1.00 93.75 190 CYS A N 1
ATOM 1449 C CA . CYS A 1 190 ? -5.643 -5.616 21.005 1.00 93.75 190 CYS A CA 1
ATOM 1450 C C . CYS A 1 190 ? -5.256 -4.178 20.641 1.00 93.75 190 CYS A C 1
ATOM 1452 O O . CYS A 1 190 ? -6.079 -3.359 20.227 1.00 93.75 190 CYS A O 1
ATOM 1454 N N . ARG A 1 191 ? -3.968 -3.846 20.795 1.00 94.25 191 ARG A N 1
ATOM 1455 C CA . ARG A 1 191 ? -3.456 -2.522 20.423 1.00 94.25 191 ARG A CA 1
ATOM 1456 C C . ARG A 1 191 ? -3.537 -2.353 18.901 1.00 94.25 191 ARG A C 1
ATOM 1458 O O . ARG A 1 191 ? -2.944 -3.170 18.194 1.00 94.25 191 ARG A O 1
ATOM 1465 N N . PRO A 1 192 ? -4.117 -1.254 18.382 1.00 94.19 192 PRO A N 1
ATOM 1466 C CA . PRO A 1 192 ? -4.235 -1.019 16.942 1.00 94.19 192 PRO A CA 1
ATOM 1467 C C . PRO A 1 192 ? -2.924 -1.176 16.160 1.00 94.19 192 PRO A C 1
ATOM 1469 O O . PRO A 1 192 ? -2.902 -1.776 15.093 1.00 94.19 192 PRO A O 1
ATOM 1472 N N . LYS A 1 193 ? -1.795 -0.715 16.715 1.00 94.88 193 LYS A N 1
ATOM 1473 C CA . LYS A 1 193 ? -0.469 -0.893 16.102 1.00 94.88 193 LYS A CA 1
ATOM 1474 C C . LYS A 1 193 ? -0.117 -2.372 15.869 1.00 94.88 193 LYS A C 1
ATOM 1476 O O . LYS A 1 193 ? 0.458 -2.693 14.835 1.00 94.88 193 LYS A O 1
ATOM 1481 N N . ASN A 1 194 ? -0.442 -3.253 16.815 1.00 95.00 194 ASN A N 1
ATOM 1482 C CA . ASN A 1 194 ? -0.153 -4.684 16.702 1.00 95.00 194 ASN A CA 1
ATOM 1483 C C . ASN A 1 194 ? -1.063 -5.332 15.658 1.00 95.00 194 ASN A C 1
ATOM 1485 O O . ASN A 1 194 ? -0.569 -6.092 14.833 1.00 95.00 194 ASN A O 1
ATOM 1489 N N . LEU A 1 195 ? -2.347 -4.955 15.641 1.00 94.94 195 LEU A N 1
ATOM 1490 C CA . LEU A 1 195 ? -3.297 -5.379 14.612 1.00 94.94 195 LEU A CA 1
ATOM 1491 C C . LEU A 1 195 ? -2.807 -5.007 13.206 1.00 94.94 195 LEU A C 1
ATOM 1493 O O . LEU A 1 195 ? -2.823 -5.846 12.314 1.00 94.94 195 LEU A O 1
ATOM 1497 N N . MET A 1 196 ? -2.290 -3.787 13.019 1.00 96.56 196 MET A N 1
ATOM 1498 C CA . MET A 1 196 ? -1.718 -3.362 11.735 1.00 96.56 196 MET A CA 1
ATOM 1499 C C . MET A 1 196 ? -0.531 -4.232 11.310 1.00 96.56 196 MET A C 1
ATOM 1501 O O . MET A 1 196 ? -0.443 -4.623 10.152 1.00 96.56 196 MET A O 1
ATOM 1505 N N . VAL A 1 197 ? 0.391 -4.530 12.232 1.00 96.06 197 VAL A N 1
ATOM 1506 C CA . VAL A 1 197 ? 1.572 -5.358 11.932 1.00 96.06 197 VAL A CA 1
ATOM 1507 C C . VAL A 1 197 ? 1.179 -6.801 11.624 1.00 96.06 197 VAL A C 1
ATOM 1509 O O . VAL A 1 197 ? 1.738 -7.374 10.693 1.00 96.06 197 VAL A O 1
ATOM 1512 N N . ALA A 1 198 ? 0.232 -7.375 12.370 1.00 95.94 198 ALA A N 1
ATOM 1513 C CA . ALA A 1 198 ? -0.289 -8.714 12.107 1.00 95.94 198 ALA A CA 1
ATOM 1514 C C . ALA A 1 198 ? -0.943 -8.778 10.722 1.00 95.94 198 ALA A C 1
ATOM 1516 O O . ALA A 1 198 ? -0.516 -9.560 9.884 1.00 95.94 198 ALA A O 1
ATOM 1517 N N . ALA A 1 199 ? -1.850 -7.848 10.417 1.00 96.12 199 ALA A N 1
ATOM 1518 C CA . ALA A 1 199 ? -2.517 -7.811 9.122 1.00 96.12 199 ALA A CA 1
ATOM 1519 C C . ALA A 1 199 ? -1.555 -7.600 7.939 1.00 96.12 199 ALA A C 1
ATOM 1521 O O . ALA A 1 199 ? -1.781 -8.122 6.850 1.00 96.12 199 ALA A O 1
ATOM 1522 N N . LEU A 1 200 ? -0.472 -6.839 8.130 1.00 95.75 200 LEU A N 1
ATOM 1523 C CA . LEU A 1 200 ? 0.579 -6.709 7.120 1.00 95.75 200 LEU A CA 1
ATOM 1524 C C . LEU A 1 200 ? 1.301 -8.036 6.874 1.00 95.75 200 LEU A C 1
ATOM 1526 O O . LEU A 1 200 ? 1.583 -8.347 5.721 1.00 95.75 200 LEU A O 1
ATOM 1530 N N . ARG A 1 201 ? 1.601 -8.801 7.931 1.00 94.19 201 ARG A N 1
ATOM 1531 C CA . ARG A 1 201 ? 2.208 -10.134 7.802 1.00 94.19 201 ARG A CA 1
ATOM 1532 C C . ARG A 1 201 ? 1.268 -11.075 7.060 1.00 94.19 201 ARG A C 1
ATOM 1534 O O . ARG A 1 201 ? 1.673 -11.599 6.032 1.00 94.19 201 ARG A O 1
ATOM 1541 N N . ASP A 1 202 ? 0.009 -11.150 7.484 1.00 94.50 202 ASP A N 1
ATOM 1542 C CA . ASP A 1 202 ? -0.999 -12.015 6.863 1.00 94.50 202 ASP A CA 1
ATOM 1543 C C . ASP A 1 202 ? -1.200 -11.678 5.377 1.00 94.50 202 ASP A C 1
ATOM 1545 O O . ASP A 1 202 ? -1.272 -12.567 4.530 1.00 94.50 202 ASP A O 1
ATOM 1549 N N . LEU A 1 203 ? -1.225 -10.385 5.026 1.00 93.69 203 LEU A N 1
ATOM 1550 C CA . LEU A 1 203 ? -1.285 -9.943 3.630 1.00 93.69 203 LEU A CA 1
ATOM 1551 C C . LEU A 1 203 ? -0.037 -10.362 2.838 1.00 93.69 203 LEU A C 1
ATOM 1553 O O . LEU A 1 203 ? -0.144 -10.743 1.672 1.00 93.69 203 LEU A O 1
ATOM 1557 N N . GLY A 1 204 ? 1.144 -10.256 3.448 1.00 92.50 204 GLY A N 1
ATOM 1558 C CA . GLY A 1 204 ? 2.398 -10.693 2.842 1.00 92.50 204 GLY A CA 1
ATOM 1559 C C . GLY A 1 204 ? 2.411 -12.193 2.572 1.00 92.50 204 GLY A C 1
ATOM 1560 O O . GLY A 1 204 ? 2.712 -12.599 1.451 1.00 92.50 204 GLY A O 1
ATOM 1561 N N . ASP A 1 205 ? 2.022 -12.986 3.565 1.00 91.31 205 ASP A N 1
ATOM 1562 C CA . ASP A 1 205 ? 1.978 -14.445 3.491 1.00 91.31 205 ASP A CA 1
ATOM 1563 C C . ASP A 1 205 ? 0.946 -14.915 2.461 1.00 91.31 205 ASP A C 1
ATOM 1565 O O . ASP A 1 205 ? 1.252 -15.768 1.629 1.00 91.31 205 ASP A O 1
ATOM 1569 N N . PHE A 1 206 ? -0.238 -14.290 2.427 1.00 91.25 206 PHE A N 1
ATOM 1570 C CA . PHE A 1 206 ? -1.267 -14.557 1.419 1.00 91.25 206 PHE A CA 1
ATOM 1571 C C . PHE A 1 206 ? -0.749 -14.345 -0.012 1.00 91.25 206 PHE A C 1
ATOM 1573 O O . PHE A 1 206 ? -0.922 -15.201 -0.882 1.00 91.25 206 PHE A O 1
ATOM 1580 N N . LEU A 1 207 ? -0.076 -13.218 -0.263 1.00 90.38 207 LEU A N 1
ATOM 1581 C CA . LEU A 1 207 ? 0.459 -12.902 -1.590 1.00 90.38 207 LEU A CA 1
ATOM 1582 C C . LEU A 1 207 ? 1.676 -13.761 -1.955 1.00 90.38 207 LEU A C 1
ATOM 1584 O O . LEU A 1 207 ? 1.852 -14.109 -3.121 1.00 90.38 207 LEU A O 1
ATOM 1588 N N . ALA A 1 208 ? 2.510 -14.126 -0.981 1.00 86.69 208 ALA A N 1
ATOM 1589 C CA . ALA A 1 208 ? 3.636 -15.023 -1.207 1.00 86.69 208 ALA A CA 1
ATOM 1590 C C . ALA A 1 208 ? 3.164 -16.451 -1.526 1.00 86.69 208 ALA A C 1
ATOM 1592 O O . ALA A 1 208 ? 3.662 -17.059 -2.473 1.00 86.69 208 ALA A O 1
ATOM 1593 N N . ALA A 1 209 ? 2.175 -16.969 -0.791 1.00 82.00 209 ALA A N 1
ATOM 1594 C CA . ALA A 1 209 ? 1.593 -18.291 -1.020 1.00 82.00 209 ALA A CA 1
ATOM 1595 C C . ALA A 1 209 ? 0.996 -18.424 -2.428 1.00 82.00 209 ALA A C 1
ATOM 1597 O O . ALA A 1 209 ? 1.171 -19.461 -3.071 1.00 82.00 209 ALA A O 1
ATOM 1598 N N . ALA A 1 210 ? 0.376 -17.358 -2.947 1.00 77.31 210 ALA A N 1
ATOM 1599 C CA . ALA A 1 210 ? -0.146 -17.341 -4.310 1.00 77.31 210 ALA A CA 1
ATOM 1600 C C . ALA A 1 210 ? 0.943 -17.699 -5.340 1.00 77.31 210 ALA A C 1
ATOM 1602 O O . ALA A 1 210 ? 0.722 -18.550 -6.196 1.00 77.31 210 ALA A O 1
ATOM 1603 N N . ILE A 1 211 ? 2.157 -17.156 -5.215 1.00 74.69 211 ILE A N 1
ATOM 1604 C CA . ILE A 1 211 ? 3.261 -17.437 -6.153 1.00 74.69 211 ILE A CA 1
ATOM 1605 C C . ILE A 1 211 ? 3.654 -18.924 -6.140 1.00 74.69 211 ILE A C 1
ATOM 1607 O O . ILE A 1 211 ? 3.882 -19.520 -7.198 1.00 74.69 211 ILE A O 1
ATOM 1611 N N . TRP A 1 212 ? 3.690 -19.542 -4.957 1.00 59.56 212 TRP A N 1
ATOM 1612 C CA . TRP A 1 212 ? 4.001 -20.966 -4.813 1.00 59.56 212 TRP A CA 1
ATOM 1613 C C . TRP A 1 212 ? 2.919 -21.857 -5.421 1.00 59.56 212 TRP A C 1
ATOM 1615 O O . TRP A 1 212 ? 3.249 -22.817 -6.114 1.00 59.56 212 TRP A O 1
ATOM 1625 N N . THR A 1 213 ? 1.639 -21.512 -5.246 1.00 57.84 213 THR A N 1
ATOM 1626 C CA . THR A 1 213 ? 0.534 -22.289 -5.835 1.00 57.84 213 THR A CA 1
ATOM 1627 C C . THR A 1 213 ? 0.567 -22.308 -7.365 1.00 57.84 213 THR A C 1
ATOM 1629 O O . THR A 1 213 ? 0.299 -23.350 -7.957 1.00 57.84 213 THR A O 1
ATOM 1632 N N . TRP A 1 214 ? 0.989 -21.215 -8.011 1.00 52.25 214 TRP A N 1
ATOM 1633 C CA . TRP A 1 214 ? 1.178 -21.178 -9.468 1.00 52.25 214 TRP A CA 1
ATOM 1634 C C . TRP A 1 214 ? 2.432 -21.927 -9.932 1.00 52.25 214 TRP A C 1
ATOM 1636 O O . TRP A 1 214 ? 2.434 -22.489 -11.021 1.00 52.25 214 TRP A O 1
ATOM 1646 N N . SER A 1 215 ? 3.487 -21.966 -9.115 1.00 57.62 215 SER A N 1
ATOM 1647 C CA . SER A 1 215 ? 4.734 -22.673 -9.453 1.00 57.62 215 SER A CA 1
ATOM 1648 C C . SER A 1 215 ? 4.622 -24.194 -9.274 1.00 57.62 215 SER A C 1
ATOM 1650 O O . SER A 1 215 ? 5.354 -24.941 -9.916 1.00 57.62 215 SER A O 1
ATOM 1652 N N . ALA A 1 216 ? 3.711 -24.655 -8.410 1.00 49.41 216 ALA A N 1
ATOM 1653 C CA . ALA A 1 216 ? 3.481 -26.070 -8.119 1.00 49.41 216 ALA A CA 1
ATOM 1654 C C . ALA A 1 216 ? 2.406 -26.730 -9.003 1.00 49.41 216 ALA A C 1
ATOM 1656 O O . ALA A 1 216 ? 2.248 -27.948 -8.943 1.00 49.41 216 ALA A O 1
ATOM 1657 N N . MET A 1 217 ? 1.667 -25.970 -9.821 1.00 44.16 217 MET A N 1
ATOM 1658 C CA . MET A 1 217 ? 0.787 -26.557 -10.833 1.00 44.16 217 MET A CA 1
ATOM 1659 C C . MET A 1 217 ? 1.635 -27.019 -12.028 1.00 44.16 217 MET A C 1
ATOM 1661 O O . MET A 1 217 ? 2.179 -26.169 -12.737 1.00 44.16 217 MET A O 1
ATOM 1665 N N . PRO A 1 218 ? 1.764 -28.335 -12.296 1.00 44.56 218 PRO A N 1
ATOM 1666 C CA . PRO A 1 218 ? 2.373 -28.779 -13.536 1.00 44.56 218 PRO A CA 1
ATOM 1667 C C . PRO A 1 218 ? 1.507 -28.265 -14.686 1.00 44.56 218 PRO A C 1
ATOM 1669 O O . PRO A 1 218 ? 0.285 -28.430 -14.685 1.00 44.56 218 PRO A O 1
ATOM 1672 N N . ILE A 1 219 ? 2.146 -27.612 -15.655 1.00 51.41 219 ILE A N 1
ATOM 1673 C CA . ILE A 1 219 ? 1.518 -27.232 -16.916 1.00 51.41 219 ILE A CA 1
ATOM 1674 C C . ILE A 1 219 ? 1.062 -28.538 -17.568 1.00 51.41 219 ILE A C 1
ATOM 1676 O O . ILE A 1 219 ? 1.870 -29.268 -18.139 1.00 51.41 219 ILE A O 1
ATOM 1680 N N . ALA A 1 220 ? -0.222 -28.866 -17.445 1.00 45.19 220 ALA A N 1
ATOM 1681 C CA . ALA A 1 220 ? -0.832 -29.893 -18.266 1.00 45.19 220 ALA A CA 1
ATOM 1682 C C . ALA A 1 220 ? -0.836 -29.350 -19.698 1.00 45.19 220 ALA A C 1
ATOM 1684 O O . ALA A 1 220 ? -1.693 -28.548 -20.069 1.00 45.19 220 ALA A O 1
ATOM 1685 N N . SER A 1 221 ? 0.182 -29.730 -20.468 1.00 42.16 221 SER A N 1
ATOM 1686 C CA . SER A 1 221 ? 0.247 -29.494 -21.904 1.00 42.16 221 SER A CA 1
ATOM 1687 C C . SER A 1 221 ? -0.995 -30.101 -22.556 1.00 42.16 221 SER A C 1
ATOM 1689 O O . SER A 1 221 ? -1.226 -31.308 -22.435 1.00 42.16 221 SER A O 1
ATOM 1691 N N . ARG A 1 222 ? -1.783 -29.269 -23.231 1.00 38.34 222 ARG A N 1
ATOM 1692 C CA . ARG A 1 222 ? -2.681 -29.694 -24.304 1.00 38.34 222 ARG A CA 1
ATOM 1693 C C . ARG A 1 222 ? -2.183 -29.086 -25.598 1.00 38.34 222 ARG A C 1
ATOM 1695 O O . ARG A 1 222 ? -1.730 -27.920 -25.534 1.00 38.34 222 ARG A O 1
#

Foldseek 3Di:
DDDDDDDDDDDDDDDDPVVVVVQVVLQVVLCVVCVPLLVVLVVLCVPQPCSVVLCVVFVLSSRLLRDQAQHPPDHSNVSSVQVSQQSVLCVLLVNVVVQVVLQRDWDFPDWDQFPVRWIKTWTKHARDNPDRNARIKIFIDTNNHTFKIWHWTWGDDVPFIDIRTSDIDGDPDPVSVVVQVVVCNRVVNDRVSNVVVVVVVVVRVSSRVSNVVVVPDPPPDD

Secondary structure (DSSP, 8-state):
-------------PPPHHHHHHHHHHHHHHHHH-HHHHHHHHHHHHHSTTHHHHHHH-THHHHGGGS-BSBTT--HHHHHHHHHHHHHHHHHTT-HHHHHHHTTS-EEEEEEE-TTS-EEEEEEEE--TT-SS-SEEEEEEETTEEEEEEEEEEEEETTEEEEEEEEEEE--SHHHHHHHHHHHHHTTT--HHHHHHHHHHHHHHHHHHHHHHHHSS-----

Radius of gyration: 19.01 Å; Cα contacts (8 Å, |Δi|>4): 292; chains: 1; bounding box: 43×55×49 Å

Sequence (222 aa):
MQPFTATGDNAAQQQPALRQHGHRLKAALGALVFPVQRARWQAFIAGTPGLAALAQAHPSLLYKIYRPYASRHIGCAARAELLRGHYRFLWQAGARPLVEYAARRALVLAAIEGKDGAIYRLQLTAIHDSHREGDLCLRLTRDGVSLYLASFLFRPQPGGCAIQLGALQGLRSAAGAQAVKEATRALHGCRPKNLMVAALRDLGDFLAAAIWTWSAMPIASR

Solvent-accessible surface area (backbone atoms only — not comparable to full-atom values): 12413 Å² total; per-residue (Å²): 139,83,84,88,84,87,83,82,92,75,81,81,86,80,76,67,68,73,62,55,52,61,52,50,52,52,32,53,53,33,46,69,76,36,49,68,56,45,51,56,48,50,52,48,34,69,74,35,90,67,43,46,60,49,32,68,77,35,58,39,66,80,37,46,46,62,49,75,39,64,42,85,89,55,56,50,63,59,39,41,50,44,52,52,37,26,53,48,50,39,49,64,30,64,39,49,67,58,46,62,44,17,49,76,42,75,38,75,78,47,76,46,75,26,82,78,73,46,45,33,36,36,29,37,32,26,62,53,71,85,56,41,31,33,51,35,34,44,32,37,21,50,73,82,43,79,46,36,40,33,27,21,40,47,40,66,46,93,97,52,69,42,81,46,74,45,41,78,46,62,51,92,45,76,70,30,53,49,51,50,54,48,48,13,61,27,48,79,65,46,44,62,72,56,54,53,54,50,52,51,48,54,53,49,51,55,42,53,49,41,39,52,58,63,71,70,51,77,82,80,83,125

InterPro domains:
  IPR007488 Protein of unknown function DUF535 [PF04393] (20-207)
  IPR007488 Protein of unknown function DUF535 [PTHR38785] (12-205)

Organism: NCBI:txid29581